Protein AF-A0A1Q7SZK2-F1 (afdb_monomer_lite)

Sequence (314 aa):
MTRAADFRIYWGAAGKIDSVLDVTHGVAVPFDTRIGASWGILNQSSFAATTQATTVDKKNSLLTWTDYFCVAPMPAYTTRCGGAAQTPAVLQNTAVMSPIAIRDSASNEFAAGSAGPPPVPDDSGVTQSTYTATGNGFILYLAGHEFLIQGAAVPASGTVWSARYYAGTITGSAAAANFAFTSETRPPAVPGLRVRVNYTGSTFNPATTTAADMARIHTVPDPYYVSNALETNANNKVLNFVNLPAQAIVRIYSVSGVLVNVLTHNDATGGGLLTWNLRNRNNQFVASGVYFYHVEAPDGKTKIGRFTVVNFAP

Foldseek 3Di:
DFAQFKKKWAAAAQQFTPFMARPRVRDTADDFQADASHKFKDALVQCVQWQLVQAQLSCSQEAEPLLNCLGPPNLCPDSSGNHPVTPGGTGHRGWDFGFYFHDDPQDPQDDPPPPDDRDPDDPVPRRSPVGDGPATFIWIDHRNDIDTDHDDGRDHHRDMDIGHDFAFDWDDDPVVVDTDTDGDDDDDNDPPDDDDDDDDDDDDDLQDDDPVLLVPWDKPPFADDQDDPPDPDSQQAKMKTFSDFQWKKKWKAAPVRHTFDIDTHHHPVGDTIDIDRCHGPVRDHDDWAKMKMWMAGNVGDIDIDIGTYDDDDD

Secondary structure (DSSP, 8-state):
------EEEEE-GGGBEEEEEETTTTEEPPB-SSSSSSEEEE-GGGGTTS-GGGSSS--TTSB-SGGGGGBTTGGGT-STTSGGGSPPB--BSB---EEE-S--TT--TT-TT-SSSPPSS--S---GGG----EEEEEEEETTEEEEEE-SSPPPTT-EEEE----EEEE--TTTT--EEEE-PPPP--TT-------------TT---HHHHHT-EEESSSEES--TT-SSTT---EEEES--SEEEEEEEETT--EEEEEEEE-TT---EEEE-SB-TTSPBPPSEEEEEEEE-TTS-EEEEEEEEEPPP-

Radius of gyration: 30.82 Å; chains: 1; bounding box: 71×44×84 Å

pLDDT: mean 81.24, std 17.21, range [27.34, 98.06]

Structure (mmCIF, N/CA/C/O backbone):
data_AF-A0A1Q7SZK2-F1
#
_entry.id   AF-A0A1Q7SZK2-F1
#
loop_
_atom_site.group_PDB
_atom_site.id
_atom_site.type_symbol
_atom_site.label_atom_id
_atom_site.label_alt_id
_atom_site.label_comp_id
_atom_site.label_asym_id
_atom_site.label_entity_id
_atom_site.label_seq_id
_atom_site.pdbx_PDB_ins_code
_atom_site.Cartn_x
_atom_site.Cartn_y
_atom_site.Cartn_z
_atom_site.occupancy
_atom_site.B_iso_or_equiv
_atom_site.auth_seq_id
_atom_site.auth_comp_id
_atom_site.auth_asym_id
_atom_site.auth_atom_id
_atom_site.pdbx_PDB_model_num
ATOM 1 N N . MET A 1 1 ? 3.113 -8.819 -2.711 1.00 55.69 1 MET A N 1
ATOM 2 C CA . MET A 1 1 ? 3.564 -10.212 -2.933 1.00 55.69 1 MET A CA 1
ATOM 3 C C . MET A 1 1 ? 4.607 -10.168 -4.024 1.00 55.69 1 MET A C 1
ATOM 5 O O . MET A 1 1 ? 4.344 -9.537 -5.040 1.00 55.69 1 MET A O 1
ATOM 9 N N . THR A 1 2 ? 5.769 -10.769 -3.804 1.00 66.69 2 THR A N 1
ATOM 10 C CA . THR A 1 2 ? 6.870 -10.760 -4.771 1.00 66.69 2 THR A CA 1
ATOM 11 C C . THR A 1 2 ? 7.021 -12.139 -5.393 1.00 66.69 2 THR A C 1
ATOM 13 O O . THR A 1 2 ? 6.781 -13.160 -4.739 1.00 66.69 2 THR A O 1
ATOM 16 N N . ARG A 1 3 ? 7.374 -12.192 -6.680 1.00 69.75 3 ARG A N 1
ATOM 17 C CA . ARG A 1 3 ? 7.689 -13.463 -7.329 1.00 69.75 3 ARG A CA 1
ATOM 18 C C . ARG A 1 3 ? 9.085 -13.885 -6.905 1.00 69.75 3 ARG A C 1
ATOM 20 O O . ARG A 1 3 ? 10.052 -13.137 -7.031 1.00 69.75 3 ARG A O 1
ATOM 27 N N . ALA A 1 4 ? 9.179 -15.119 -6.438 1.00 74.06 4 ALA A N 1
ATOM 28 C CA . ALA A 1 4 ? 10.444 -15.737 -6.117 1.00 74.06 4 ALA A CA 1
ATOM 29 C C . ALA A 1 4 ? 10.979 -16.437 -7.384 1.00 74.06 4 ALA A C 1
ATOM 31 O O . ALA A 1 4 ? 10.711 -17.618 -7.622 1.00 74.06 4 ALA A O 1
ATOM 32 N N . ALA A 1 5 ? 11.746 -15.714 -8.202 1.00 81.44 5 ALA A N 1
ATOM 33 C CA . ALA A 1 5 ? 12.420 -16.226 -9.399 1.00 81.44 5 ALA A CA 1
ATOM 34 C C . ALA A 1 5 ? 13.684 -15.416 -9.710 1.00 81.44 5 ALA A C 1
ATOM 36 O O . ALA A 1 5 ? 13.830 -14.315 -9.197 1.00 81.44 5 ALA A O 1
ATOM 37 N N . ASP A 1 6 ? 14.563 -15.959 -10.542 1.00 89.81 6 ASP A N 1
ATOM 38 C CA . ASP A 1 6 ? 15.682 -15.242 -11.150 1.00 89.81 6 ASP A CA 1
ATOM 39 C C . ASP A 1 6 ? 15.253 -14.728 -12.525 1.00 89.81 6 ASP A C 1
ATOM 41 O O . ASP A 1 6 ? 14.479 -15.383 -13.232 1.00 89.81 6 ASP A O 1
ATOM 45 N N . PHE A 1 7 ? 15.778 -13.575 -12.935 1.00 93.62 7 PHE A N 1
ATOM 46 C CA . PHE A 1 7 ? 15.366 -12.917 -14.169 1.00 93.62 7 PHE A CA 1
ATOM 47 C C . PHE A 1 7 ? 16.551 -12.461 -15.011 1.00 93.62 7 PHE A C 1
ATOM 49 O O . PHE A 1 7 ? 17.602 -12.076 -14.495 1.00 93.62 7 PHE A O 1
ATOM 56 N N . ARG A 1 8 ? 16.345 -12.447 -16.328 1.00 96.88 8 ARG A N 1
ATOM 57 C CA . ARG A 1 8 ? 17.201 -11.749 -17.290 1.00 96.88 8 ARG A CA 1
ATOM 58 C C . ARG A 1 8 ? 16.421 -10.635 -17.965 1.00 96.88 8 ARG A C 1
ATOM 60 O O . ARG A 1 8 ? 15.307 -10.867 -18.426 1.00 96.88 8 ARG A O 1
ATOM 67 N N . ILE A 1 9 ? 17.024 -9.456 -18.039 1.00 97.69 9 ILE A N 1
ATOM 68 C CA . ILE A 1 9 ? 16.477 -8.271 -18.705 1.00 97.69 9 ILE A CA 1
ATOM 69 C C . ILE A 1 9 ? 17.362 -7.987 -19.913 1.00 97.69 9 ILE A C 1
ATOM 71 O O . ILE A 1 9 ? 18.562 -7.759 -19.753 1.00 97.69 9 ILE A O 1
ATOM 75 N N . TYR A 1 10 ? 16.772 -8.011 -21.103 1.00 97.75 10 TYR A N 1
ATOM 76 C CA . TYR A 1 10 ? 17.457 -7.744 -22.363 1.00 97.75 10 TYR A CA 1
ATOM 77 C C . TYR A 1 10 ? 17.156 -6.313 -22.800 1.00 97.75 10 TYR A C 1
ATOM 79 O O . TYR A 1 10 ? 15.999 -5.959 -23.045 1.00 97.75 10 TYR A O 1
ATOM 87 N N . TRP A 1 11 ? 18.198 -5.492 -22.870 1.00 98.06 11 TRP A N 1
ATOM 88 C CA . TRP A 1 11 ? 18.098 -4.078 -23.205 1.00 98.06 11 TRP A CA 1
ATOM 89 C C . TRP A 1 11 ? 18.280 -3.853 -24.703 1.00 98.06 11 TRP A C 1
ATOM 91 O O . TRP A 1 11 ? 19.244 -4.328 -25.306 1.00 98.06 11 TRP A O 1
ATOM 101 N N . GLY A 1 12 ? 17.355 -3.096 -25.277 1.00 96.56 12 GLY A N 1
ATOM 102 C CA . GLY A 1 12 ? 17.388 -2.608 -26.646 1.00 96.56 12 GLY A CA 1
ATOM 103 C C . GLY A 1 12 ? 17.958 -1.194 -26.743 1.00 96.56 12 GLY A C 1
ATOM 104 O O . GLY A 1 12 ? 18.598 -0.669 -25.828 1.00 96.56 12 GLY A O 1
ATOM 105 N N . ALA A 1 13 ? 17.726 -0.554 -27.886 1.00 95.75 13 ALA A N 1
ATOM 106 C CA . ALA A 1 13 ? 18.207 0.799 -28.140 1.00 95.75 13 ALA A CA 1
ATOM 107 C C . ALA A 1 13 ? 17.514 1.846 -27.248 1.00 95.75 13 ALA A C 1
ATOM 109 O O . ALA A 1 13 ? 16.341 1.712 -26.901 1.00 95.75 13 ALA A O 1
ATOM 110 N N . ALA A 1 14 ? 18.246 2.915 -26.917 1.00 93.94 14 ALA A N 1
ATOM 111 C CA . ALA A 1 14 ? 17.738 4.093 -26.205 1.00 93.94 14 ALA A CA 1
ATOM 112 C C . ALA A 1 14 ? 16.988 3.782 -24.890 1.00 93.94 14 ALA A C 1
ATOM 114 O O . ALA A 1 14 ? 16.001 4.435 -24.563 1.00 93.94 14 ALA A O 1
ATOM 115 N N . GLY A 1 15 ? 17.446 2.777 -24.135 1.00 93.75 15 GLY A N 1
ATOM 116 C CA . GLY A 1 15 ? 16.860 2.417 -22.840 1.00 93.75 15 GLY A CA 1
ATOM 117 C C . GLY A 1 15 ? 15.571 1.598 -22.925 1.00 93.75 15 GLY A C 1
ATOM 118 O O . GLY A 1 15 ? 14.973 1.307 -21.890 1.00 93.75 15 GLY A O 1
ATOM 119 N N . LYS A 1 16 ? 15.130 1.196 -24.123 1.00 97.31 16 LYS A N 1
ATOM 120 C CA . LYS A 1 16 ? 14.020 0.252 -24.276 1.00 97.31 16 LYS A CA 1
ATOM 121 C C . LYS A 1 16 ? 14.405 -1.102 -23.678 1.00 97.31 16 LYS A C 1
ATOM 123 O O . LYS A 1 16 ? 15.513 -1.582 -23.898 1.00 97.31 16 LYS A O 1
ATOM 128 N N . ILE A 1 17 ? 13.487 -1.746 -22.967 1.00 97.69 17 ILE A N 1
ATOM 129 C CA . ILE A 1 17 ? 13.624 -3.159 -22.599 1.00 97.69 17 ILE A CA 1
ATOM 130 C C . ILE A 1 17 ? 12.922 -3.990 -23.674 1.00 97.69 17 ILE A C 1
ATOM 132 O O . ILE A 1 17 ? 11.719 -3.845 -23.892 1.00 97.69 17 ILE A O 1
ATOM 136 N N . ASP A 1 18 ? 13.672 -4.853 -24.357 1.00 97.19 18 ASP A N 1
ATOM 137 C CA . ASP A 1 18 ? 13.130 -5.696 -25.426 1.00 97.19 18 ASP A CA 1
ATOM 138 C C . ASP A 1 18 ? 12.394 -6.912 -24.863 1.00 97.19 18 ASP A C 1
ATOM 140 O O . ASP A 1 18 ? 11.339 -7.294 -25.371 1.00 97.19 18 ASP A O 1
ATOM 144 N N . SER A 1 19 ? 12.929 -7.526 -23.804 1.00 96.75 19 SER A N 1
ATOM 145 C CA . SER A 1 19 ? 12.256 -8.628 -23.113 1.00 96.75 19 SER A CA 1
ATOM 146 C C . SER A 1 19 ? 12.779 -8.848 -21.696 1.00 96.75 19 SER A C 1
ATOM 148 O O . SER A 1 19 ? 13.922 -8.523 -21.365 1.00 96.75 19 SER A O 1
ATOM 150 N N . VAL A 1 20 ? 11.930 -9.458 -20.869 1.00 97.06 20 VAL A N 1
ATOM 151 C CA . VAL A 1 20 ? 12.281 -9.951 -19.538 1.00 97.06 20 VAL A CA 1
ATOM 152 C C . VAL A 1 20 ? 11.914 -11.425 -19.461 1.00 97.06 20 VAL A C 1
ATOM 154 O O . VAL A 1 20 ? 10.789 -11.813 -19.777 1.00 97.06 20 VAL A O 1
ATOM 157 N N . LEU A 1 21 ? 12.863 -12.251 -19.036 1.00 95.31 21 LEU A N 1
ATOM 158 C CA . LEU A 1 21 ? 12.701 -13.695 -18.917 1.00 95.31 21 LEU A CA 1
ATOM 159 C C . LEU A 1 21 ? 12.854 -14.106 -17.456 1.00 95.31 21 LEU A C 1
ATOM 161 O O . LEU A 1 21 ? 13.891 -13.833 -16.858 1.00 95.31 21 LEU A O 1
ATOM 165 N N . ASP A 1 22 ? 11.860 -14.800 -16.905 1.00 91.44 22 ASP A N 1
ATOM 166 C CA . ASP A 1 22 ? 12.035 -15.595 -15.691 1.00 91.44 22 ASP A CA 1
ATOM 167 C C . ASP A 1 22 ? 12.839 -16.841 -16.071 1.00 91.44 22 ASP A C 1
ATOM 169 O O . ASP A 1 22 ? 12.339 -17.735 -16.760 1.00 91.44 22 ASP A O 1
ATOM 173 N N . VAL A 1 23 ? 14.097 -16.891 -15.638 1.00 91.31 23 VAL A N 1
ATOM 174 C CA . VAL A 1 23 ? 15.001 -18.006 -15.945 1.00 91.31 23 VAL A CA 1
ATOM 175 C C . VAL A 1 23 ? 14.814 -19.194 -15.008 1.00 91.31 23 VAL A C 1
ATOM 177 O O . VAL A 1 23 ? 15.245 -20.291 -15.345 1.00 91.31 23 VAL A O 1
ATOM 180 N N . THR A 1 24 ? 14.159 -19.012 -13.859 1.00 85.38 24 THR A N 1
ATOM 181 C CA . THR A 1 24 ? 13.810 -20.120 -12.960 1.00 85.38 24 THR A CA 1
ATOM 182 C C . THR A 1 24 ? 12.752 -21.023 -13.587 1.00 85.38 24 THR A C 1
ATOM 184 O O . THR A 1 24 ? 12.830 -22.239 -13.454 1.00 85.38 24 THR A O 1
ATOM 187 N N . HIS A 1 25 ? 11.781 -20.439 -14.289 1.00 83.00 25 HIS A N 1
ATOM 188 C CA . HIS A 1 25 ? 10.654 -21.164 -14.882 1.00 83.00 25 HIS A CA 1
ATOM 189 C C . HIS A 1 25 ? 10.691 -21.204 -16.415 1.00 83.00 25 HIS A C 1
ATOM 191 O O . HIS A 1 25 ? 9.848 -21.859 -17.019 1.00 83.00 25 HIS A O 1
ATOM 197 N N . GLY A 1 26 ? 11.631 -20.498 -17.050 1.00 88.69 26 GLY A N 1
ATOM 198 C CA . GLY A 1 26 ? 11.775 -20.460 -18.506 1.00 88.69 26 GLY A CA 1
ATOM 199 C C . GLY A 1 26 ? 10.627 -19.744 -19.222 1.00 88.69 26 GLY A C 1
ATOM 200 O O . GLY A 1 26 ? 10.293 -20.105 -20.346 1.00 88.69 26 GLY A O 1
ATOM 201 N N . VAL A 1 27 ? 10.001 -18.750 -18.583 1.00 90.06 27 VAL A N 1
ATOM 202 C CA . VAL A 1 27 ? 8.828 -18.044 -19.132 1.00 90.06 27 VAL A CA 1
ATOM 203 C C . VAL A 1 27 ? 9.080 -16.549 -19.269 1.00 90.06 27 VAL A C 1
ATOM 205 O O . VAL A 1 27 ? 9.711 -15.930 -18.412 1.00 90.06 27 VAL A O 1
ATOM 208 N N . ALA A 1 28 ? 8.558 -15.950 -20.339 1.00 93.06 28 ALA A N 1
ATOM 209 C CA . ALA A 1 28 ? 8.593 -14.504 -20.507 1.00 93.06 28 ALA A CA 1
ATOM 210 C C . ALA A 1 28 ? 7.739 -13.826 -19.425 1.00 93.06 28 ALA A C 1
ATOM 212 O O . ALA A 1 28 ? 6.638 -14.282 -19.103 1.00 93.06 28 ALA A O 1
ATOM 213 N N . VAL A 1 29 ? 8.243 -12.729 -18.867 1.00 93.31 29 VAL A N 1
ATOM 214 C CA . VAL A 1 29 ? 7.470 -11.863 -17.976 1.00 93.31 29 VAL A CA 1
ATOM 215 C C . VAL A 1 29 ? 6.806 -10.793 -18.844 1.00 93.31 29 VAL A C 1
ATOM 217 O O . VAL A 1 29 ? 7.511 -10.092 -19.576 1.00 93.31 29 VAL A O 1
ATOM 220 N N . PRO A 1 30 ? 5.472 -10.657 -18.808 1.00 94.81 30 PRO A N 1
ATOM 221 C CA . PRO A 1 30 ? 4.790 -9.666 -19.623 1.00 94.81 30 PRO A CA 1
ATOM 222 C C . PRO A 1 30 ? 5.070 -8.250 -19.110 1.00 94.81 30 PRO A C 1
ATOM 224 O O . PRO A 1 30 ? 5.156 -8.012 -17.904 1.00 94.81 30 PRO A O 1
ATOM 227 N N . PHE A 1 31 ? 5.175 -7.308 -20.042 1.00 96.56 31 PHE A N 1
ATOM 228 C CA . PHE A 1 31 ? 5.058 -5.889 -19.725 1.00 96.56 31 PHE A CA 1
ATOM 229 C C . PHE A 1 31 ? 3.594 -5.568 -19.407 1.00 96.56 31 PHE A C 1
ATOM 231 O O . PHE A 1 31 ? 2.697 -6.025 -20.116 1.00 96.56 31 PHE A O 1
ATOM 238 N N . ASP A 1 32 ? 3.355 -4.764 -18.376 1.00 95.62 32 ASP A N 1
ATOM 239 C CA . ASP A 1 32 ? 2.051 -4.162 -18.089 1.00 95.62 32 ASP A CA 1
ATOM 240 C C . ASP A 1 32 ? 2.302 -2.732 -17.595 1.00 95.62 32 ASP A C 1
ATOM 242 O O . ASP A 1 32 ? 3.307 -2.460 -16.939 1.00 95.62 32 ASP A O 1
ATOM 246 N N . THR A 1 33 ? 1.394 -1.810 -17.907 1.00 95.75 33 THR A N 1
ATOM 247 C CA . THR A 1 33 ? 1.463 -0.428 -17.410 1.00 95.75 33 THR A CA 1
ATOM 248 C C . THR A 1 33 ? 1.125 -0.332 -15.919 1.00 95.75 33 THR A C 1
ATOM 250 O O . THR A 1 33 ? 1.315 0.717 -15.305 1.00 95.75 33 THR A O 1
ATOM 253 N N . ARG A 1 34 ? 0.630 -1.423 -15.328 1.00 93.38 34 ARG A N 1
ATOM 254 C CA . ARG A 1 34 ? 0.283 -1.582 -13.915 1.00 93.38 34 ARG A CA 1
ATOM 255 C C . ARG A 1 34 ? 1.249 -2.540 -13.227 1.00 93.38 34 ARG A C 1
ATOM 257 O O . ARG A 1 34 ? 1.822 -3.437 -13.852 1.00 93.38 34 ARG A O 1
ATOM 264 N N . ILE A 1 35 ? 1.383 -2.394 -11.912 1.00 89.25 35 ILE A N 1
ATOM 265 C CA . ILE A 1 35 ? 2.152 -3.344 -11.105 1.00 89.25 35 ILE A CA 1
ATOM 266 C C . ILE A 1 35 ? 1.374 -4.660 -10.937 1.00 89.25 35 ILE A C 1
ATOM 268 O O . ILE A 1 35 ? 0.140 -4.690 -10.911 1.00 89.25 35 ILE A O 1
ATOM 272 N N . GLY A 1 36 ? 2.094 -5.770 -10.805 1.00 87.06 36 GLY A N 1
ATOM 273 C CA . GLY A 1 36 ? 1.531 -7.112 -10.729 1.00 87.06 36 GLY A CA 1
ATOM 274 C C . GLY A 1 36 ? 2.573 -8.183 -11.049 1.00 87.06 36 GLY A C 1
ATOM 275 O O . GLY A 1 36 ? 3.758 -8.037 -10.767 1.00 87.06 36 GLY A O 1
ATOM 276 N N . ALA A 1 37 ? 2.150 -9.277 -11.681 1.00 86.94 37 ALA A N 1
ATOM 277 C CA . ALA A 1 37 ? 3.073 -10.283 -12.217 1.00 86.94 37 ALA A CA 1
ATOM 278 C C . ALA A 1 37 ? 3.708 -9.816 -13.547 1.00 86.94 37 ALA A C 1
ATOM 280 O O . ALA A 1 37 ? 3.696 -10.544 -14.539 1.00 86.94 37 ALA A O 1
ATOM 281 N N . SER A 1 38 ? 4.213 -8.583 -13.561 1.00 92.75 38 SER A N 1
ATOM 282 C CA . SER A 1 38 ? 4.694 -7.843 -14.727 1.00 92.75 38 SER A CA 1
ATOM 283 C C . SER A 1 38 ? 6.055 -7.200 -14.448 1.00 92.75 38 SER A C 1
ATOM 285 O O . SER A 1 38 ? 6.632 -7.355 -13.369 1.00 92.75 38 SER A O 1
ATOM 287 N N . TRP A 1 39 ? 6.576 -6.476 -15.429 1.00 95.62 39 TRP A N 1
ATOM 288 C CA . TRP A 1 39 ? 7.702 -5.563 -15.265 1.00 95.62 39 TRP A CA 1
ATOM 289 C C . TRP A 1 39 ? 7.372 -4.205 -15.883 1.00 95.62 39 TRP A C 1
ATOM 291 O O . TRP A 1 39 ? 6.471 -4.101 -16.718 1.00 95.62 39 TRP A O 1
ATOM 301 N N . GLY A 1 40 ? 8.128 -3.178 -15.502 1.00 97.19 40 GLY A N 1
ATOM 302 C CA . GLY A 1 40 ? 8.045 -1.856 -16.109 1.00 97.19 40 GLY A CA 1
ATOM 303 C C . GLY A 1 40 ? 8.982 -0.842 -15.458 1.00 97.19 40 GLY A C 1
ATOM 304 O O . GLY A 1 40 ? 9.657 -1.141 -14.476 1.00 97.19 40 GLY A O 1
ATOM 305 N N . ILE A 1 41 ? 9.039 0.357 -16.026 1.00 97.62 41 ILE A N 1
ATOM 306 C CA . ILE A 1 41 ? 9.903 1.453 -15.589 1.00 97.62 41 ILE A CA 1
ATOM 307 C C . ILE A 1 41 ? 9.053 2.649 -15.174 1.00 97.62 41 ILE A C 1
ATOM 309 O O . ILE A 1 41 ? 8.146 3.030 -15.910 1.00 97.62 41 ILE A O 1
ATOM 313 N N . LEU A 1 42 ? 9.387 3.287 -14.054 1.00 96.56 42 LEU A N 1
ATOM 314 C CA . LEU A 1 42 ? 8.978 4.666 -13.809 1.00 96.56 42 LEU A CA 1
ATOM 315 C C . LEU A 1 42 ? 10.076 5.627 -14.244 1.00 96.56 42 LEU A C 1
ATOM 317 O O . LEU A 1 42 ? 11.251 5.494 -13.894 1.00 96.56 42 LEU A O 1
ATOM 321 N N . ASN A 1 43 ? 9.637 6.608 -15.011 1.00 95.38 43 ASN A N 1
ATOM 322 C CA . ASN A 1 43 ? 10.373 7.767 -15.483 1.00 95.38 43 ASN A CA 1
ATOM 323 C C . ASN A 1 43 ? 9.432 8.990 -15.410 1.00 95.38 43 ASN A C 1
ATOM 325 O O . ASN A 1 43 ? 8.249 8.838 -15.098 1.00 95.38 43 ASN A O 1
ATOM 329 N N . GLN A 1 44 ? 9.901 10.195 -15.735 1.00 90.31 44 GLN A N 1
ATOM 330 C CA . GLN A 1 44 ? 9.043 11.393 -15.679 1.00 90.31 44 GLN A CA 1
ATOM 331 C C . GLN A 1 44 ? 7.742 11.280 -16.496 1.00 90.31 44 GLN A C 1
ATOM 333 O O . GLN A 1 44 ? 6.701 11.772 -16.062 1.00 90.31 44 GLN A O 1
ATOM 338 N N . SER A 1 45 ? 7.749 10.601 -17.651 1.00 94.06 45 SER A N 1
ATOM 339 C CA . SER A 1 45 ? 6.535 10.467 -18.472 1.00 94.06 45 SER A CA 1
ATOM 340 C C . SER A 1 45 ? 5.473 9.573 -17.829 1.00 94.06 45 SER A C 1
ATOM 342 O O . SER A 1 45 ? 4.309 9.626 -18.219 1.00 94.06 45 SER A O 1
ATOM 344 N N . SER A 1 46 ? 5.848 8.784 -16.820 1.00 96.00 46 SER A N 1
ATOM 345 C CA . SER A 1 46 ? 4.929 7.915 -16.076 1.00 96.00 46 SER A CA 1
ATOM 346 C C . SER A 1 46 ? 3.878 8.702 -15.294 1.00 96.00 46 SER A C 1
ATOM 348 O O . SER A 1 46 ? 2.792 8.183 -15.044 1.00 96.00 46 SER A O 1
ATOM 350 N N . PHE A 1 47 ? 4.182 9.958 -14.953 1.00 93.81 47 PHE A N 1
ATOM 351 C CA . PHE A 1 47 ? 3.350 10.836 -14.128 1.00 93.81 47 PHE A CA 1
ATOM 352 C C . PHE A 1 47 ? 2.599 11.899 -14.937 1.00 93.81 47 PHE A C 1
ATOM 354 O O . PHE A 1 47 ? 1.997 12.799 -14.357 1.00 93.81 47 PHE A O 1
ATOM 361 N N . ALA A 1 48 ? 2.601 11.806 -16.272 1.00 92.00 48 ALA A N 1
ATOM 362 C CA . ALA A 1 48 ? 2.027 12.830 -17.149 1.00 92.00 48 ALA A CA 1
ATOM 363 C C . ALA A 1 48 ? 0.525 13.089 -16.912 1.00 92.00 48 ALA A C 1
ATOM 365 O O . ALA A 1 48 ? 0.064 14.213 -17.087 1.00 92.00 48 ALA A O 1
ATOM 366 N N . ALA A 1 49 ? -0.231 12.061 -16.511 1.00 90.25 49 ALA A N 1
ATOM 367 C CA . ALA A 1 49 ? -1.658 12.164 -16.189 1.00 90.25 49 ALA A CA 1
ATOM 368 C C . ALA A 1 49 ? -1.940 12.212 -14.675 1.00 90.25 49 ALA A C 1
ATOM 370 O O . ALA A 1 49 ? -3.092 12.350 -14.264 1.00 90.25 49 ALA A O 1
ATOM 371 N N . THR A 1 50 ? -0.900 12.078 -13.852 1.00 90.06 50 THR A N 1
ATOM 372 C CA . THR A 1 50 ? -0.991 12.043 -12.393 1.00 90.06 50 THR A CA 1
ATOM 373 C C . THR A 1 50 ? -1.092 13.472 -11.869 1.00 90.06 50 THR A C 1
ATOM 375 O O . THR A 1 50 ? -0.293 14.333 -12.235 1.00 90.06 50 THR A O 1
ATOM 378 N N . THR A 1 51 ? -2.048 13.763 -10.990 1.00 90.06 51 THR A N 1
ATOM 379 C CA . THR A 1 51 ? -2.188 15.114 -10.429 1.00 90.06 51 THR A CA 1
ATOM 380 C C . THR A 1 51 ? -1.120 15.338 -9.358 1.00 90.06 51 THR A C 1
ATOM 382 O O . THR A 1 51 ? -1.092 14.646 -8.350 1.00 90.06 51 THR A O 1
ATOM 385 N N . GLN A 1 52 ? -0.220 16.304 -9.548 1.00 88.50 52 GLN A N 1
ATOM 386 C CA . GLN A 1 52 ? 0.885 16.537 -8.604 1.00 88.50 52 GLN A CA 1
ATOM 387 C C . GLN A 1 52 ? 0.409 16.998 -7.220 1.00 88.50 52 GLN A C 1
ATOM 389 O O . GLN A 1 52 ? 0.973 16.615 -6.205 1.00 88.50 52 GLN A O 1
ATOM 394 N N . ALA A 1 53 ? -0.645 17.816 -7.151 1.00 83.88 53 ALA A N 1
ATOM 395 C CA . ALA A 1 53 ? -1.132 18.367 -5.882 1.00 83.88 53 ALA A CA 1
ATOM 396 C C . ALA A 1 53 ? -1.649 17.302 -4.896 1.00 83.88 53 ALA A C 1
ATOM 398 O O . ALA A 1 53 ? -1.778 17.579 -3.704 1.00 83.88 53 ALA A O 1
ATOM 399 N N . THR A 1 54 ? -1.964 16.113 -5.402 1.00 79.69 54 THR A N 1
ATOM 400 C CA . THR A 1 54 ? -2.519 14.984 -4.654 1.00 79.69 54 THR A CA 1
ATOM 401 C C . THR A 1 54 ? -1.477 13.905 -4.358 1.00 79.69 54 THR A C 1
ATOM 403 O O . THR A 1 54 ? -1.772 13.017 -3.559 1.00 79.69 54 THR A O 1
ATOM 406 N N . THR A 1 55 ? -0.269 13.956 -4.938 1.00 78.19 55 THR A N 1
ATOM 407 C CA . THR A 1 55 ? 0.826 13.079 -4.492 1.00 78.19 55 THR A CA 1
ATOM 408 C C . THR A 1 55 ? 1.344 13.539 -3.131 1.00 78.19 55 THR A C 1
ATOM 410 O O . THR A 1 55 ? 1.213 14.707 -2.754 1.00 78.19 55 THR A O 1
ATOM 413 N N . VAL A 1 56 ? 1.918 12.611 -2.365 1.00 75.50 56 VAL A N 1
ATOM 414 C CA . VAL A 1 56 ? 2.410 12.894 -1.007 1.00 75.50 56 VAL A CA 1
ATOM 415 C C . VAL A 1 56 ? 3.612 13.842 -1.039 1.00 75.50 56 VAL A C 1
ATOM 417 O O . VAL A 1 56 ? 3.674 14.800 -0.269 1.00 75.50 56 VAL A O 1
ATOM 420 N N . ASP A 1 57 ? 4.531 13.632 -1.977 1.00 76.19 57 ASP A N 1
ATOM 421 C CA . ASP A 1 57 ? 5.725 14.463 -2.146 1.00 76.19 57 ASP A CA 1
ATOM 422 C C . ASP A 1 57 ? 5.476 15.762 -2.929 1.00 76.19 57 ASP A C 1
ATOM 424 O O . ASP A 1 57 ? 6.291 16.686 -2.877 1.00 76.19 57 ASP A O 1
ATOM 428 N N . LYS A 1 58 ? 4.336 15.857 -3.625 1.00 83.69 58 LYS A N 1
ATOM 429 C CA . LYS A 1 58 ? 3.969 16.937 -4.548 1.00 83.69 58 LYS A CA 1
ATOM 430 C C . LYS A 1 58 ? 5.017 17.171 -5.641 1.00 83.69 58 LYS A C 1
ATOM 432 O O . LYS A 1 58 ? 5.212 18.323 -6.045 1.00 83.69 58 LYS A O 1
ATOM 437 N N . LYS A 1 59 ? 5.703 16.122 -6.120 1.00 85.50 59 LYS A N 1
ATOM 438 C CA . LYS A 1 59 ? 6.860 16.234 -7.029 1.00 85.50 59 LYS A CA 1
ATOM 439 C C . LYS A 1 59 ? 6.895 15.211 -8.171 1.00 85.50 59 LYS A C 1
ATOM 441 O O . LYS A 1 59 ? 7.898 14.556 -8.391 1.00 85.50 59 LYS A O 1
ATOM 446 N N . ASN A 1 60 ? 5.896 15.224 -9.049 1.00 89.62 60 ASN A N 1
ATOM 447 C CA . ASN A 1 60 ? 5.856 14.360 -10.245 1.00 89.62 60 ASN A CA 1
ATOM 448 C C . ASN A 1 60 ? 7.069 14.464 -11.198 1.00 89.62 60 ASN A C 1
ATOM 450 O O . ASN A 1 60 ? 7.264 13.601 -12.053 1.00 89.62 60 ASN A O 1
ATOM 454 N N . SER A 1 61 ? 7.856 15.541 -11.119 1.00 90.56 61 SER A N 1
ATOM 455 C CA . SER A 1 61 ? 9.073 15.725 -11.918 1.00 90.56 61 SER A CA 1
ATOM 456 C C . SER A 1 61 ? 10.338 15.133 -11.279 1.00 90.56 61 SER A C 1
ATOM 458 O O . SER A 1 61 ? 11.399 15.178 -11.909 1.00 90.56 61 SER A O 1
ATOM 460 N N . LEU A 1 62 ? 10.240 14.580 -10.068 1.00 90.38 62 LEU A N 1
ATOM 461 C CA . LEU A 1 62 ? 11.327 13.989 -9.295 1.00 90.38 62 LEU A CA 1
ATOM 462 C C . LEU A 1 62 ? 10.907 12.595 -8.836 1.00 90.38 62 LEU A C 1
ATOM 464 O O . LEU A 1 62 ? 9.986 12.476 -8.049 1.00 90.38 62 LEU A O 1
ATOM 468 N N . LEU A 1 63 ? 11.624 11.564 -9.273 1.00 90.62 63 LEU A N 1
ATOM 469 C CA . LEU A 1 63 ? 11.313 10.197 -8.877 1.00 90.62 63 LEU A CA 1
ATOM 470 C C . LEU A 1 63 ? 11.779 9.903 -7.448 1.00 90.62 63 LEU A C 1
ATOM 472 O O . LEU A 1 63 ? 12.972 10.007 -7.136 1.00 90.62 63 LEU A O 1
ATOM 476 N N . THR A 1 64 ? 10.855 9.462 -6.607 1.00 85.50 64 THR A N 1
ATOM 477 C CA . THR A 1 64 ? 11.086 9.114 -5.202 1.00 85.50 64 THR A CA 1
ATOM 478 C C . THR A 1 64 ? 10.630 7.682 -4.906 1.00 85.50 64 THR A C 1
ATOM 480 O O . THR A 1 64 ? 10.061 6.992 -5.749 1.00 85.50 64 THR A O 1
ATOM 483 N N . TRP A 1 65 ? 10.883 7.179 -3.696 1.00 80.06 65 TRP A N 1
ATOM 484 C CA . TRP A 1 65 ? 10.362 5.865 -3.300 1.00 80.06 65 TRP A CA 1
ATOM 485 C C . TRP A 1 65 ? 8.835 5.846 -3.154 1.00 80.06 65 TRP A C 1
ATOM 487 O O . TRP A 1 65 ? 8.226 4.780 -3.278 1.00 80.06 65 TRP A O 1
ATOM 497 N N . THR A 1 66 ? 8.199 6.997 -2.917 1.00 78.94 66 THR A N 1
ATOM 498 C CA . THR A 1 66 ? 6.747 7.065 -2.720 1.00 78.94 66 THR A CA 1
ATOM 499 C C . THR A 1 66 ? 5.967 7.031 -4.030 1.00 78.94 66 THR A C 1
ATOM 501 O O . THR A 1 66 ? 4.850 6.514 -4.065 1.00 78.94 66 THR A O 1
ATOM 504 N N . ASP A 1 67 ? 6.597 7.427 -5.132 1.00 84.88 67 ASP A N 1
ATOM 505 C CA . ASP A 1 67 ? 6.054 7.363 -6.491 1.00 84.88 67 ASP A CA 1
ATOM 506 C C . ASP A 1 67 ? 5.621 5.964 -6.936 1.00 84.88 67 ASP A C 1
ATOM 508 O O . ASP A 1 67 ? 4.688 5.807 -7.728 1.00 84.88 67 ASP A O 1
ATOM 512 N N . TYR A 1 68 ? 6.240 4.916 -6.393 1.00 84.81 68 TYR A N 1
ATOM 513 C CA . TYR A 1 68 ? 5.794 3.547 -6.638 1.00 84.81 68 TYR A CA 1
ATOM 514 C C . TYR A 1 68 ? 4.342 3.315 -6.175 1.00 84.81 68 TYR A C 1
ATOM 516 O O . TYR A 1 68 ? 3.581 2.605 -6.838 1.00 84.81 68 TYR A O 1
ATOM 524 N N . PHE A 1 69 ? 3.905 3.968 -5.091 1.00 85.25 69 PHE A N 1
ATOM 525 C CA . PHE A 1 69 ? 2.523 3.882 -4.603 1.00 85.25 69 PHE A CA 1
ATOM 526 C C . PHE A 1 69 ? 1.518 4.619 -5.496 1.00 85.25 69 PHE A C 1
ATOM 528 O O . PHE A 1 69 ? 0.311 4.445 -5.322 1.00 85.25 69 PHE A O 1
ATOM 535 N N . CYS A 1 70 ? 1.983 5.405 -6.468 1.00 88.12 70 CYS A N 1
ATOM 536 C CA . CYS A 1 70 ? 1.131 6.050 -7.461 1.00 88.12 70 CYS A CA 1
ATOM 537 C C . CYS A 1 70 ? 0.725 5.121 -8.605 1.00 88.12 70 CYS A C 1
ATOM 539 O O . CYS A 1 70 ? -0.176 5.463 -9.370 1.00 88.12 70 CYS A O 1
ATOM 541 N N . VAL A 1 71 ? 1.358 3.953 -8.743 1.00 92.19 71 VAL A N 1
ATOM 542 C CA . VAL A 1 71 ? 1.091 3.030 -9.851 1.00 92.19 71 VAL A CA 1
ATOM 543 C C . VAL A 1 71 ? -0.071 2.106 -9.520 1.00 92.19 71 VAL A C 1
ATOM 545 O O . VAL A 1 71 ? -0.132 1.497 -8.451 1.00 92.19 71 VAL A O 1
ATOM 548 N N . ALA A 1 72 ? -1.007 1.951 -10.455 1.00 91.44 72 ALA A N 1
ATOM 549 C CA . ALA A 1 72 ? -2.151 1.073 -10.247 1.00 91.44 72 ALA A CA 1
ATOM 550 C C . ALA A 1 72 ? -1.716 -0.387 -9.987 1.00 91.44 72 ALA A C 1
ATOM 552 O O . ALA A 1 72 ? -0.837 -0.890 -10.688 1.00 91.44 72 ALA A O 1
ATOM 553 N N . PRO A 1 73 ? -2.356 -1.088 -9.029 1.00 89.81 73 PRO A N 1
ATOM 554 C CA . PRO A 1 73 ? -3.568 -0.686 -8.319 1.00 89.81 73 PRO A CA 1
ATOM 555 C C . PRO A 1 73 ? -3.312 -0.056 -6.934 1.00 89.81 73 PRO A C 1
ATOM 557 O O . PRO A 1 73 ? -4.256 0.050 -6.157 1.00 89.81 73 PRO A O 1
ATOM 560 N N . MET A 1 74 ? -2.081 0.356 -6.600 1.00 85.12 74 MET A N 1
ATOM 561 C CA . MET A 1 74 ? -1.740 0.857 -5.256 1.00 85.12 74 MET A CA 1
ATOM 562 C C . MET A 1 74 ? -2.639 1.996 -4.758 1.00 85.12 74 MET A C 1
ATOM 564 O O . MET A 1 74 ? -3.107 1.881 -3.624 1.00 85.12 74 MET A O 1
ATOM 568 N N . PRO A 1 75 ? -2.987 3.024 -5.561 1.00 84.88 75 PRO A N 1
ATOM 569 C CA . PRO A 1 75 ? -3.842 4.114 -5.082 1.00 84.88 75 PRO A CA 1
ATOM 570 C C . PRO A 1 75 ? -5.214 3.658 -4.557 1.00 84.88 75 PRO A C 1
ATOM 572 O O . PRO A 1 75 ? -5.798 4.318 -3.706 1.00 84.88 75 PRO A O 1
ATOM 575 N N . ALA A 1 76 ? -5.727 2.503 -5.001 1.00 83.88 76 ALA A N 1
ATOM 576 C CA . ALA A 1 76 ? -6.985 1.950 -4.492 1.00 83.88 76 ALA A CA 1
ATOM 577 C C . ALA A 1 76 ? -6.869 1.363 -3.070 1.00 83.88 76 ALA A C 1
ATOM 579 O O . ALA A 1 76 ? -7.882 1.185 -2.399 1.00 83.88 76 ALA A O 1
ATOM 580 N N . TYR A 1 77 ? -5.653 1.052 -2.615 1.00 77.94 77 TYR A N 1
ATOM 581 C CA . TYR A 1 77 ? -5.388 0.363 -1.347 1.00 77.94 77 TYR A CA 1
ATOM 582 C C . TYR A 1 77 ? -4.583 1.200 -0.351 1.00 77.94 77 TYR A C 1
ATOM 584 O O . TYR A 1 77 ? -4.456 0.813 0.810 1.00 77.94 77 TYR A O 1
ATOM 592 N N . THR A 1 78 ? -4.013 2.327 -0.779 1.00 73.50 78 THR A N 1
ATOM 593 C CA . THR A 1 78 ? -3.221 3.196 0.088 1.00 73.50 78 THR A CA 1
ATOM 594 C C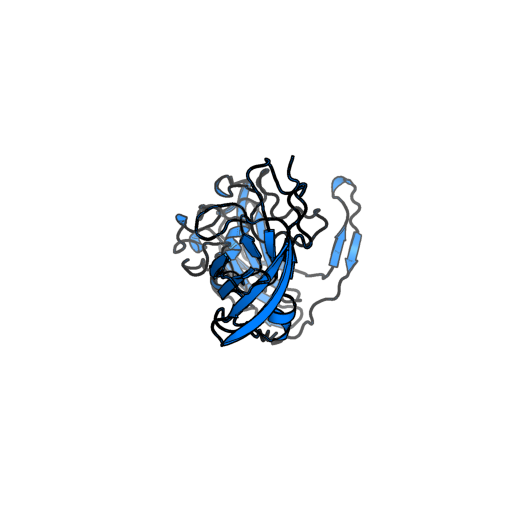 . THR A 1 78 ? -3.385 4.667 -0.267 1.00 73.50 78 THR A C 1
ATOM 596 O O . THR A 1 78 ? -3.515 5.040 -1.429 1.00 73.50 78 THR A O 1
ATOM 599 N N . THR A 1 79 ? -3.326 5.524 0.749 1.00 74.56 79 THR A N 1
ATOM 600 C CA . THR A 1 79 ? -3.312 6.984 0.608 1.00 74.56 79 THR A CA 1
ATOM 601 C C . THR A 1 79 ? -1.919 7.546 0.313 1.00 74.56 79 THR A C 1
ATOM 603 O O . THR A 1 79 ? -1.788 8.750 0.114 1.00 74.56 79 THR A O 1
ATOM 606 N N . ARG A 1 80 ? -0.888 6.692 0.201 1.00 72.75 80 ARG A N 1
ATOM 607 C CA . ARG A 1 80 ? 0.515 7.070 -0.074 1.00 72.75 80 ARG A CA 1
ATOM 608 C C . ARG A 1 80 ? 0.763 7.716 -1.445 1.00 72.75 80 ARG A C 1
ATOM 610 O O . ARG A 1 80 ? 1.885 8.095 -1.746 1.00 72.75 80 ARG A O 1
ATOM 617 N N . CYS A 1 81 ? -0.280 7.865 -2.258 1.00 72.25 81 CYS A N 1
ATOM 618 C CA . CYS A 1 81 ? -0.286 8.721 -3.439 1.00 72.25 81 CYS A CA 1
ATOM 619 C C . CYS A 1 81 ? -1.660 9.389 -3.650 1.00 72.25 81 CYS A C 1
ATOM 621 O O . CYS A 1 81 ? -2.258 9.307 -4.719 1.00 72.25 81 CYS A O 1
ATOM 623 N N . GLY A 1 82 ? -2.236 9.962 -2.591 1.00 68.94 82 GLY A N 1
ATOM 624 C CA . GLY A 1 82 ? -3.531 10.657 -2.667 1.00 68.94 82 GLY A CA 1
ATOM 625 C C . GLY A 1 82 ? -4.762 9.743 -2.688 1.00 68.94 82 GLY A C 1
ATOM 626 O O . GLY A 1 82 ? -5.890 10.233 -2.667 1.00 68.94 82 GLY A O 1
ATOM 627 N N . GLY A 1 83 ? -4.571 8.420 -2.673 1.00 71.94 83 GLY A N 1
ATOM 628 C CA . GLY A 1 83 ? -5.652 7.435 -2.615 1.00 71.94 83 GLY A CA 1
ATOM 629 C C . GLY A 1 83 ? -6.402 7.258 -3.938 1.00 71.94 83 GLY A C 1
ATOM 630 O O . GLY A 1 83 ? -5.918 7.611 -5.011 1.00 71.94 83 GLY A O 1
ATOM 631 N N . ALA A 1 84 ? -7.615 6.703 -3.866 1.00 73.31 84 ALA A N 1
ATOM 632 C CA . ALA A 1 84 ? -8.379 6.268 -5.040 1.00 73.31 84 ALA A CA 1
ATOM 633 C C . ALA A 1 84 ? -8.849 7.409 -5.967 1.00 73.31 84 ALA A C 1
ATOM 635 O O . ALA A 1 84 ? -9.287 7.141 -7.082 1.00 73.31 84 ALA A O 1
ATOM 636 N N . ALA A 1 85 ? -8.768 8.669 -5.522 1.00 63.75 85 ALA A N 1
ATOM 637 C CA . ALA A 1 85 ? -9.102 9.843 -6.331 1.00 63.75 85 ALA A CA 1
ATOM 638 C C . ALA A 1 85 ? -8.014 10.198 -7.364 1.00 63.75 85 ALA A C 1
ATOM 640 O O . ALA A 1 85 ? -8.237 11.045 -8.228 1.00 63.75 85 ALA A O 1
ATOM 641 N N . GLN A 1 86 ? -6.839 9.572 -7.271 1.00 76.44 86 GLN A N 1
ATOM 642 C CA . GLN A 1 86 ? -5.702 9.848 -8.134 1.00 76.44 86 GLN A CA 1
ATOM 643 C C . GLN A 1 86 ? -5.799 9.093 -9.463 1.00 76.44 86 GLN A C 1
ATOM 645 O O . GLN A 1 86 ? -6.025 7.883 -9.476 1.00 76.44 86 GLN A O 1
ATOM 650 N N . THR A 1 87 ? -5.537 9.777 -10.581 1.00 88.44 87 THR A N 1
ATOM 651 C CA . THR A 1 87 ? -5.221 9.097 -11.846 1.00 88.44 87 THR A CA 1
ATOM 652 C C . THR A 1 87 ? -3.868 8.399 -11.684 1.00 88.44 87 THR A C 1
ATOM 654 O O . THR A 1 87 ? -2.872 9.093 -11.463 1.00 88.44 87 THR A O 1
ATOM 657 N N . PRO A 1 88 ? -3.795 7.057 -11.755 1.00 91.25 88 PRO A N 1
ATOM 658 C CA . PRO A 1 88 ? -2.561 6.347 -11.445 1.00 91.25 88 PRO A CA 1
ATOM 659 C C . PRO A 1 88 ? -1.443 6.644 -12.445 1.00 91.25 88 PRO A C 1
ATOM 661 O O . PRO A 1 88 ? -1.685 6.755 -13.649 1.00 91.25 88 PRO A O 1
ATOM 664 N N . ALA A 1 89 ? -0.210 6.679 -11.942 1.00 94.31 89 ALA A N 1
ATOM 665 C CA . ALA A 1 89 ? 0.978 6.653 -12.781 1.00 94.31 89 ALA A CA 1
ATOM 666 C C . ALA A 1 89 ? 1.038 5.337 -13.573 1.00 94.31 89 ALA A C 1
ATOM 668 O O . ALA A 1 89 ? 0.543 4.295 -13.125 1.00 94.31 89 ALA A O 1
ATOM 669 N N . VAL A 1 90 ? 1.657 5.386 -14.750 1.00 95.75 90 VAL A N 1
ATOM 670 C CA . VAL A 1 90 ? 1.751 4.246 -15.671 1.00 95.75 90 VAL A CA 1
ATOM 671 C C . VAL A 1 90 ? 3.198 3.837 -15.896 1.00 95.75 90 VAL A C 1
ATOM 673 O O . VAL A 1 90 ? 4.033 4.659 -16.275 1.00 95.75 90 VAL A O 1
ATOM 676 N N . LEU A 1 91 ? 3.486 2.547 -15.715 1.00 97.38 91 LEU A N 1
ATOM 677 C CA . LEU A 1 91 ? 4.792 1.992 -16.050 1.00 97.38 91 LEU A CA 1
ATOM 678 C C . LEU A 1 91 ? 5.053 2.111 -17.554 1.00 97.38 91 LEU A C 1
ATOM 680 O O . LEU A 1 91 ? 4.174 1.878 -18.383 1.00 97.38 91 LEU A O 1
ATOM 684 N N . GLN A 1 92 ? 6.294 2.434 -17.890 1.00 97.50 92 GLN A N 1
ATOM 685 C CA . GLN A 1 92 ? 6.822 2.511 -19.244 1.00 97.50 92 GLN A CA 1
ATOM 686 C C . GLN A 1 92 ? 7.670 1.280 -19.552 1.00 97.50 92 GLN A C 1
ATOM 688 O O . GLN A 1 92 ? 8.222 0.638 -18.661 1.00 97.50 92 GLN A O 1
ATOM 693 N N . ASN A 1 93 ? 7.841 0.971 -20.832 1.00 97.06 93 ASN A N 1
ATOM 694 C CA . ASN A 1 93 ? 8.766 -0.075 -21.279 1.00 97.06 93 ASN A CA 1
ATOM 695 C C . ASN A 1 93 ? 10.178 0.460 -21.591 1.00 97.06 93 ASN A C 1
ATOM 697 O O . ASN A 1 93 ? 11.034 -0.285 -22.069 1.00 97.06 93 ASN A O 1
ATOM 701 N N . THR A 1 94 ? 10.402 1.758 -21.377 1.00 97.31 94 THR A N 1
ATOM 702 C CA . THR A 1 94 ? 11.624 2.466 -21.765 1.00 97.31 94 THR A CA 1
ATOM 703 C C . THR A 1 94 ? 12.165 3.246 -20.578 1.00 97.31 94 THR A C 1
ATOM 705 O O . THR A 1 94 ? 11.469 4.074 -19.986 1.00 97.31 94 THR A O 1
ATOM 708 N N . ALA A 1 95 ? 13.421 2.985 -20.232 1.00 97.19 95 ALA A N 1
ATOM 709 C CA . ALA A 1 95 ? 14.141 3.761 -19.242 1.00 97.19 95 ALA A CA 1
ATOM 710 C C . ALA A 1 95 ? 14.565 5.106 -19.822 1.00 97.19 95 ALA A C 1
ATOM 712 O O . ALA A 1 95 ? 15.070 5.194 -20.938 1.00 97.19 95 ALA A O 1
ATOM 713 N N . VAL A 1 96 ? 14.372 6.154 -19.027 1.00 96.44 96 VAL A N 1
ATOM 714 C CA . VAL A 1 96 ? 14.803 7.515 -19.338 1.00 96.44 96 VAL A CA 1
ATOM 715 C C . VAL A 1 96 ? 15.437 8.079 -18.082 1.00 96.44 96 VAL A C 1
ATOM 717 O O . VAL A 1 96 ? 14.826 8.022 -17.014 1.00 96.44 96 VAL A O 1
ATOM 720 N N . MET A 1 97 ? 16.644 8.629 -18.221 1.00 96.06 97 MET A N 1
ATOM 721 C CA . MET A 1 97 ? 17.352 9.284 -17.124 1.00 96.06 97 MET A CA 1
ATOM 722 C C . MET A 1 97 ? 16.545 10.490 -16.641 1.00 96.06 97 MET A C 1
ATOM 724 O O . MET A 1 97 ? 16.520 11.536 -17.280 1.00 96.06 97 MET A O 1
ATOM 728 N N . SER A 1 98 ? 15.868 10.302 -15.517 1.00 95.69 98 SER A N 1
ATOM 729 C CA . SER A 1 98 ? 14.978 11.252 -14.862 1.00 95.69 98 SER A CA 1
ATOM 730 C C . SER A 1 98 ? 15.609 11.708 -13.546 1.00 95.69 98 SER A C 1
ATOM 732 O O . SER A 1 98 ? 16.288 10.898 -12.915 1.00 95.69 98 SER A O 1
ATOM 734 N N . PRO A 1 99 ? 15.390 12.947 -13.081 1.00 94.12 99 PRO A N 1
ATOM 735 C CA . PRO A 1 99 ? 15.773 13.349 -11.733 1.00 94.12 99 PRO A CA 1
ATOM 736 C C . PRO A 1 99 ? 15.206 12.374 -10.698 1.00 94.12 99 PRO A C 1
ATOM 738 O O . PRO A 1 99 ? 14.027 12.025 -10.759 1.00 94.12 99 PRO A O 1
ATOM 741 N N . ILE A 1 100 ? 16.042 11.939 -9.759 1.00 91.25 100 ILE A N 1
ATOM 742 C CA . ILE A 1 100 ? 15.683 11.002 -8.686 1.00 91.25 100 ILE A CA 1
ATOM 743 C C . ILE A 1 100 ? 16.147 11.533 -7.327 1.00 91.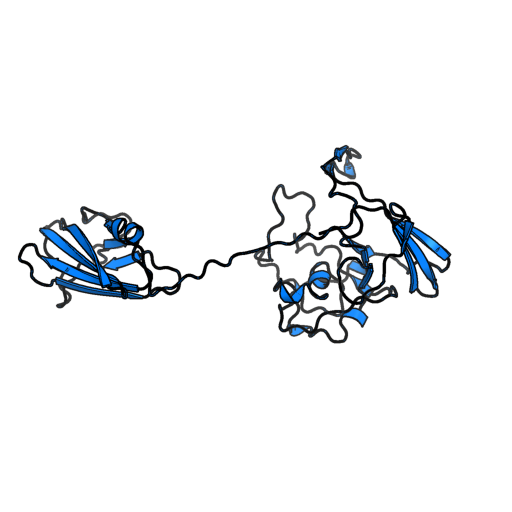25 100 ILE A C 1
ATOM 745 O O . ILE A 1 100 ? 17.110 12.302 -7.248 1.00 91.25 100 ILE A O 1
ATOM 749 N N . ALA A 1 101 ? 15.510 11.070 -6.253 1.00 86.19 101 ALA A N 1
ATOM 750 C CA . ALA A 1 101 ? 15.954 11.282 -4.878 1.00 86.19 101 ALA A CA 1
ATOM 751 C C . ALA A 1 101 ? 16.055 9.933 -4.140 1.00 86.19 101 ALA A C 1
ATOM 753 O O . ALA A 1 101 ? 15.043 9.350 -3.758 1.00 86.19 101 ALA A O 1
ATOM 754 N N . ILE A 1 102 ? 17.278 9.416 -3.943 1.00 73.06 102 ILE A N 1
ATOM 755 C CA . ILE A 1 102 ? 17.488 8.110 -3.271 1.00 73.06 102 ILE A CA 1
ATOM 756 C C . ILE A 1 102 ? 17.336 8.218 -1.753 1.00 73.06 102 ILE A C 1
ATOM 758 O O . ILE A 1 102 ? 16.793 7.312 -1.119 1.00 73.06 102 ILE A O 1
ATOM 762 N N . ARG A 1 103 ? 17.854 9.304 -1.171 1.00 63.22 103 ARG A N 1
ATOM 763 C CA . ARG A 1 103 ? 17.774 9.636 0.255 1.00 63.22 103 ARG A CA 1
ATOM 764 C C . ARG A 1 103 ? 17.762 11.151 0.397 1.00 63.22 103 ARG A C 1
ATOM 766 O O . ARG A 1 103 ? 18.721 11.796 -0.014 1.00 63.22 103 ARG A O 1
ATOM 773 N N . ASP A 1 104 ? 16.728 11.707 1.010 1.00 47.12 104 ASP A N 1
ATOM 774 C CA . ASP A 1 104 ? 16.867 13.003 1.667 1.00 47.12 104 ASP A CA 1
ATOM 775 C C . ASP A 1 104 ? 17.327 12.737 3.098 1.00 47.12 104 ASP A C 1
ATOM 777 O O . ASP A 1 104 ? 16.783 11.876 3.792 1.00 47.12 104 ASP A O 1
ATOM 781 N N . SER A 1 105 ? 18.342 13.478 3.527 1.00 41.09 105 SER A N 1
ATOM 782 C CA . SER A 1 105 ? 18.795 13.614 4.914 1.00 41.09 105 SER A CA 1
ATOM 783 C C . SER A 1 105 ? 17.664 13.771 5.943 1.00 41.09 105 SER A C 1
ATOM 785 O O . SER A 1 105 ? 17.877 13.453 7.110 1.00 41.09 105 SER A O 1
ATOM 787 N N . ALA A 1 106 ? 16.476 14.226 5.530 1.00 41.59 106 ALA A N 1
ATOM 788 C CA . ALA A 1 106 ? 15.298 14.353 6.383 1.00 41.59 106 ALA A CA 1
ATOM 789 C C . ALA A 1 106 ? 14.376 13.113 6.432 1.00 41.59 106 ALA A C 1
ATOM 791 O O . ALA A 1 106 ? 13.620 12.976 7.391 1.00 41.59 106 ALA A O 1
ATOM 792 N N . SER A 1 107 ? 14.397 12.196 5.455 1.00 44.31 107 SER A N 1
ATOM 793 C CA . SER A 1 107 ? 13.400 11.114 5.367 1.00 44.31 107 SER A CA 1
ATOM 794 C C . SER A 1 107 ? 13.963 9.750 5.747 1.00 44.31 107 SER A C 1
ATOM 796 O O . SER A 1 107 ? 14.670 9.094 4.979 1.00 44.31 107 SER A O 1
ATOM 798 N N . ASN A 1 108 ? 13.572 9.281 6.925 1.00 42.62 108 ASN A N 1
ATOM 799 C CA . ASN A 1 108 ? 13.930 7.972 7.459 1.00 42.62 108 ASN A CA 1
ATOM 800 C C . ASN A 1 108 ? 13.053 6.823 6.907 1.00 42.62 108 ASN A C 1
ATOM 802 O O . ASN A 1 108 ? 12.874 5.814 7.582 1.00 42.62 108 ASN A O 1
ATOM 806 N N . GLU A 1 109 ? 12.471 6.959 5.709 1.00 44.25 109 GLU A N 1
ATOM 807 C CA . GLU A 1 109 ? 11.455 6.009 5.218 1.00 44.25 109 GLU A CA 1
ATOM 808 C C . GLU A 1 109 ? 12.002 4.599 4.945 1.00 44.25 109 GLU A C 1
ATOM 810 O O . GLU A 1 109 ? 11.251 3.632 5.015 1.00 44.25 109 GLU A O 1
ATOM 815 N N . PHE A 1 110 ? 13.313 4.458 4.712 1.00 43.47 110 PHE A N 1
ATOM 816 C CA . PHE A 1 110 ? 13.980 3.164 4.514 1.00 43.47 110 PHE A CA 1
ATOM 817 C C . PHE A 1 110 ? 15.417 3.171 5.068 1.00 43.47 110 PHE A C 1
ATOM 819 O O . PHE A 1 110 ? 16.405 2.933 4.355 1.00 43.47 110 PHE A O 1
ATOM 826 N N . ALA A 1 111 ? 15.583 3.480 6.356 1.00 34.06 111 ALA A N 1
ATOM 827 C CA . ALA A 1 111 ? 16.805 3.091 7.056 1.00 34.06 111 ALA A CA 1
ATOM 828 C C . ALA A 1 111 ? 16.781 1.574 7.285 1.00 34.06 111 ALA A C 1
ATOM 830 O O . ALA A 1 111 ? 16.138 1.076 8.205 1.00 34.06 111 ALA A O 1
ATOM 831 N N . ALA A 1 112 ? 17.500 0.834 6.438 1.00 32.25 112 ALA A N 1
ATOM 832 C CA . ALA A 1 112 ? 17.919 -0.528 6.740 1.00 32.25 112 ALA A CA 1
ATOM 833 C C . ALA A 1 112 ? 18.767 -0.482 8.026 1.00 32.25 112 ALA A C 1
ATOM 835 O O . ALA A 1 112 ? 19.952 -0.157 7.981 1.00 32.25 112 ALA A O 1
ATOM 836 N N . GLY A 1 113 ? 18.128 -0.682 9.180 1.00 32.69 113 GLY A N 1
ATOM 837 C CA . GLY A 1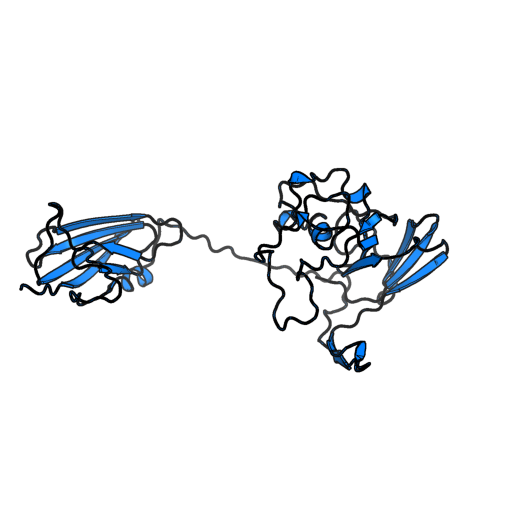 113 ? 18.755 -0.511 10.492 1.00 32.69 113 GLY A CA 1
ATOM 838 C C . GLY A 1 113 ? 17.793 -0.226 11.648 1.00 32.69 113 GLY A C 1
ATOM 839 O O . GLY A 1 113 ? 18.193 -0.391 12.798 1.00 32.69 113 GLY A O 1
ATOM 840 N N . SER A 1 114 ? 16.532 0.146 11.400 1.00 32.62 114 SER A N 1
ATOM 841 C CA . SER A 1 114 ? 15.521 0.162 12.464 1.00 32.62 114 SER A CA 1
ATOM 842 C C . SER A 1 114 ? 15.026 -1.263 12.733 1.00 32.62 114 SER A C 1
ATOM 844 O O . SER A 1 114 ? 14.394 -1.901 11.896 1.00 32.62 114 SER A O 1
ATOM 846 N N . ALA A 1 115 ? 15.335 -1.787 13.919 1.00 29.08 115 ALA A N 1
ATOM 847 C CA . ALA A 1 115 ? 14.776 -3.037 14.415 1.00 29.08 115 ALA A CA 1
ATOM 848 C C . ALA A 1 115 ? 13.269 -2.856 14.685 1.00 29.08 115 ALA A C 1
ATOM 850 O O . ALA A 1 115 ? 12.867 -2.439 15.768 1.00 29.08 115 ALA A O 1
ATOM 851 N N . GLY A 1 116 ? 12.432 -3.120 13.683 1.00 31.25 116 GLY A N 1
ATOM 852 C CA . GLY 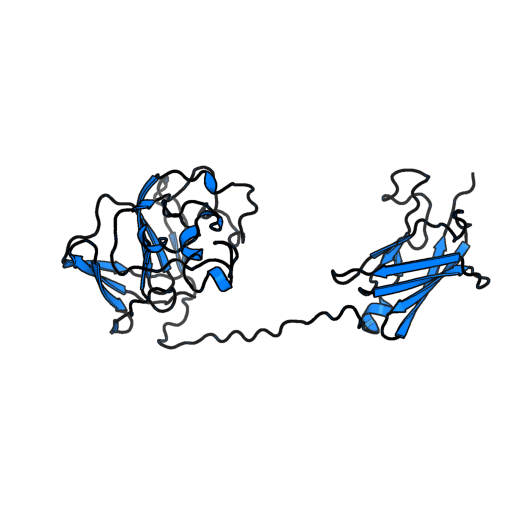A 1 116 ? 10.974 -3.098 13.793 1.00 31.25 116 GLY A CA 1
ATOM 853 C C . GLY A 1 116 ? 10.297 -3.218 12.424 1.00 31.25 116 GLY A C 1
ATOM 854 O O . GLY A 1 116 ? 10.928 -2.902 11.413 1.00 31.25 116 GLY A O 1
ATOM 855 N N . PRO A 1 117 ? 9.034 -3.688 12.350 1.00 27.34 117 PRO A N 1
ATOM 856 C CA . PRO A 1 117 ? 8.274 -3.635 11.106 1.00 27.34 117 PRO A CA 1
ATOM 857 C C . PRO A 1 117 ? 8.230 -2.177 10.616 1.00 27.34 117 PRO A C 1
ATOM 859 O O . PRO A 1 117 ? 8.087 -1.276 11.448 1.00 27.34 117 PRO A O 1
ATOM 862 N N . PRO A 1 118 ? 8.390 -1.922 9.302 1.00 34.12 118 PRO A N 1
ATOM 863 C CA . PRO A 1 118 ? 8.439 -0.564 8.778 1.00 34.12 118 PRO A CA 1
ATOM 864 C C . PRO A 1 118 ? 7.177 0.189 9.215 1.00 34.12 118 PRO A C 1
ATOM 866 O O . PRO A 1 118 ? 6.076 -0.354 9.062 1.00 34.12 118 PRO A O 1
ATOM 869 N N . PRO A 1 119 ? 7.299 1.407 9.772 1.00 32.16 119 PRO A N 1
ATOM 870 C CA . PRO A 1 119 ? 6.130 2.198 10.105 1.00 32.16 119 PRO A CA 1
ATOM 871 C C . PRO A 1 119 ? 5.298 2.418 8.837 1.00 32.16 119 PRO A C 1
ATOM 873 O O . PRO A 1 119 ? 5.795 2.750 7.757 1.00 32.16 119 PRO A O 1
ATOM 876 N N . VAL A 1 120 ? 4.001 2.176 8.965 1.00 33.84 120 VAL A N 1
ATOM 877 C CA . VAL A 1 120 ? 2.996 2.526 7.969 1.00 33.84 120 VAL A CA 1
ATOM 878 C C . VAL A 1 120 ? 2.177 3.666 8.560 1.00 33.84 120 VAL A C 1
ATOM 880 O O . VAL A 1 120 ? 1.734 3.477 9.691 1.00 33.84 120 VAL A O 1
ATOM 883 N N . PRO A 1 121 ? 1.816 4.744 7.835 1.00 42.34 121 PRO A N 1
ATOM 884 C CA . PRO A 1 121 ? 2.468 5.567 6.797 1.00 42.34 121 PRO A CA 1
ATOM 885 C C . PRO A 1 121 ? 3.250 6.737 7.455 1.00 42.34 121 PRO A C 1
ATOM 887 O O . PRO A 1 121 ? 3.459 6.694 8.660 1.00 42.34 121 PRO A O 1
ATOM 890 N N . ASP A 1 122 ? 3.724 7.741 6.707 1.00 45.81 122 ASP A N 1
ATOM 891 C CA . ASP A 1 122 ? 4.408 8.902 7.299 1.00 45.81 122 ASP A CA 1
ATOM 892 C C . ASP A 1 122 ? 3.544 9.577 8.395 1.00 45.81 122 ASP A C 1
ATOM 894 O O . ASP A 1 122 ? 2.471 10.112 8.138 1.00 45.81 122 ASP A O 1
ATOM 898 N N . ASP A 1 123 ? 3.987 9.437 9.644 1.00 39.38 123 ASP A N 1
ATOM 899 C CA . ASP A 1 123 ? 3.643 10.274 10.805 1.00 39.38 123 ASP A CA 1
ATOM 900 C C . ASP A 1 123 ? 4.952 10.798 11.427 1.00 39.38 123 ASP A C 1
ATOM 902 O O . ASP A 1 123 ? 5.069 11.101 12.610 1.00 39.38 123 ASP A O 1
ATOM 906 N N . SER A 1 124 ? 6.018 10.852 10.621 1.00 42.72 124 SER A N 1
ATOM 907 C CA . SER A 1 124 ? 7.316 11.362 11.060 1.00 42.72 124 SER A CA 1
ATOM 908 C C . SER A 1 124 ? 7.354 12.892 11.086 1.00 42.72 124 SER A C 1
ATOM 910 O O . SER A 1 124 ? 8.388 13.464 11.427 1.00 42.72 124 SER A O 1
ATOM 912 N N . GLY A 1 125 ? 6.265 13.571 10.699 1.00 40.28 125 GLY A N 1
ATOM 913 C CA . GLY A 1 125 ? 6.225 15.028 10.559 1.00 40.28 125 GLY A CA 1
ATOM 914 C C . GLY A 1 125 ? 7.178 15.559 9.479 1.00 40.28 125 GLY A C 1
ATOM 915 O O . GLY A 1 125 ? 7.377 16.771 9.375 1.00 40.28 125 GLY A O 1
ATOM 916 N N . VAL A 1 126 ? 7.779 14.676 8.672 1.00 44.12 126 VAL A N 1
ATOM 917 C CA . VAL A 1 126 ? 8.682 15.047 7.584 1.00 44.12 126 VAL A CA 1
ATOM 918 C C . VAL A 1 126 ? 7.832 15.388 6.374 1.00 44.12 126 VAL A C 1
ATOM 920 O O . VAL A 1 126 ? 7.254 14.521 5.726 1.00 44.12 126 VAL A O 1
ATOM 923 N N . THR A 1 127 ? 7.764 16.672 6.041 1.00 49.72 127 THR A N 1
ATOM 924 C CA . THR A 1 127 ? 7.077 17.102 4.826 1.00 49.72 127 THR A CA 1
ATOM 925 C C . THR A 1 127 ? 7.900 16.654 3.614 1.00 49.72 127 THR A C 1
ATOM 927 O O . THR A 1 127 ? 8.886 17.297 3.265 1.00 49.72 127 THR A O 1
ATOM 930 N N . GLN A 1 128 ? 7.494 15.568 2.944 1.00 58.53 128 GLN A N 1
ATOM 931 C CA . GLN A 1 128 ? 8.172 15.011 1.754 1.00 58.53 128 GLN A CA 1
ATOM 932 C C . GLN A 1 128 ? 8.324 16.015 0.592 1.00 58.53 128 GLN A C 1
ATOM 934 O O . GLN A 1 128 ? 9.117 15.822 -0.329 1.00 58.53 128 GLN A O 1
ATOM 939 N N . SER A 1 129 ? 7.645 17.165 0.667 1.00 59.53 129 SER A N 1
ATOM 940 C CA . SER A 1 129 ? 7.837 18.293 -0.244 1.00 59.53 129 SER A CA 1
ATOM 941 C C . SER A 1 129 ? 9.244 18.909 -0.217 1.00 59.53 129 SER A C 1
ATOM 943 O O . SER A 1 129 ? 9.517 19.798 -1.025 1.00 59.53 129 SER A O 1
ATOM 945 N N . THR A 1 130 ? 10.161 18.482 0.661 1.00 66.56 130 THR A N 1
ATOM 946 C CA . THR A 1 130 ? 11.555 18.969 0.697 1.00 66.56 130 THR A CA 1
ATOM 947 C C . THR A 1 130 ? 12.516 18.211 -0.212 1.00 66.56 130 THR A C 1
ATOM 949 O O . THR A 1 130 ? 13.579 18.747 -0.503 1.00 66.56 130 THR A O 1
ATOM 952 N N . TYR A 1 131 ? 12.134 17.050 -0.761 1.00 73.56 131 TYR A N 1
ATOM 953 C CA . TYR A 1 131 ? 13.040 16.211 -1.558 1.00 73.56 131 TYR A CA 1
ATOM 954 C C . TYR A 1 131 ? 13.787 16.941 -2.678 1.00 73.56 131 TYR A C 1
ATOM 956 O O . TYR A 1 131 ? 13.189 17.530 -3.578 1.00 73.56 131 TYR A O 1
ATOM 964 N N . THR A 1 132 ? 15.112 16.894 -2.651 1.00 81.81 132 THR A N 1
ATOM 965 C CA . THR A 1 132 ? 15.951 17.447 -3.716 1.00 81.81 132 THR A CA 1
ATOM 966 C C . THR A 1 132 ? 16.540 16.325 -4.558 1.00 81.81 132 THR A C 1
ATOM 968 O O . THR A 1 132 ? 16.722 15.201 -4.090 1.00 81.81 132 THR A O 1
ATOM 971 N N . ALA A 1 133 ? 16.801 16.616 -5.833 1.00 88.00 133 ALA A N 1
ATOM 972 C CA . ALA A 1 133 ? 17.397 15.640 -6.732 1.00 88.00 133 ALA A CA 1
ATOM 973 C C . ALA A 1 133 ? 18.816 15.281 -6.263 1.00 88.00 133 ALA A C 1
ATOM 975 O O . ALA A 1 133 ? 19.668 16.157 -6.118 1.00 88.00 133 ALA A O 1
ATOM 976 N N . THR A 1 134 ? 19.076 13.989 -6.066 1.00 88.44 134 THR A N 1
ATOM 977 C CA . THR A 1 134 ? 20.401 13.447 -5.712 1.00 88.44 134 THR A CA 1
ATOM 978 C C . THR A 1 134 ? 21.180 12.966 -6.936 1.00 88.44 134 THR A C 1
ATOM 980 O O . THR A 1 134 ? 22.355 12.608 -6.838 1.00 88.44 134 THR A O 1
ATOM 983 N N . GLY A 1 135 ? 20.527 12.935 -8.096 1.00 91.12 135 GLY A N 1
ATOM 984 C CA . GLY A 1 135 ? 21.099 12.535 -9.371 1.00 91.12 135 GLY A CA 1
ATOM 985 C C . GLY A 1 135 ? 20.012 12.242 -10.396 1.00 91.12 135 GLY A C 1
ATOM 986 O O . GLY A 1 135 ? 18.853 12.609 -10.208 1.00 91.12 135 GLY A O 1
ATOM 987 N N . ASN A 1 136 ? 20.402 11.555 -11.469 1.00 95.12 136 ASN A N 1
ATOM 988 C CA . ASN A 1 136 ? 19.481 11.075 -12.493 1.00 95.12 136 ASN A CA 1
ATOM 989 C C . ASN A 1 136 ? 19.431 9.545 -12.500 1.00 95.12 136 ASN A C 1
ATOM 991 O O . ASN A 1 136 ? 20.414 8.868 -12.187 1.00 95.12 136 ASN A O 1
ATOM 995 N N . GLY A 1 137 ? 18.287 8.998 -12.887 1.00 95.44 137 GLY A N 1
ATOM 996 C CA . GLY A 1 137 ? 18.016 7.577 -12.819 1.00 95.44 137 GLY A CA 1
ATOM 997 C C . GLY A 1 137 ? 16.610 7.209 -13.270 1.00 95.44 137 GLY A C 1
ATOM 998 O O . GLY A 1 137 ? 15.948 7.963 -13.978 1.00 95.44 137 GLY A O 1
ATOM 999 N N . PHE A 1 138 ? 16.165 6.031 -12.862 1.00 95.75 138 PHE A N 1
ATOM 1000 C CA . PHE A 1 138 ? 14.811 5.530 -13.088 1.00 95.75 138 PHE A CA 1
ATOM 1001 C C . PHE A 1 138 ? 14.464 4.498 -12.012 1.00 95.75 138 PHE A C 1
ATOM 1003 O O . PHE A 1 138 ? 15.357 3.965 -11.345 1.00 95.75 138 PHE A O 1
ATOM 1010 N N . ILE A 1 139 ? 13.176 4.193 -11.850 1.00 94.94 139 ILE A N 1
ATOM 1011 C CA . ILE A 1 139 ? 12.739 3.092 -10.983 1.00 94.94 139 ILE A CA 1
ATOM 1012 C C . ILE A 1 139 ? 12.376 1.903 -11.863 1.00 94.94 139 ILE A C 1
ATOM 1014 O O . ILE A 1 139 ? 11.565 2.023 -12.777 1.00 94.94 139 ILE A O 1
ATOM 1018 N N . LEU A 1 140 ? 12.971 0.750 -11.588 1.00 95.50 140 LEU A N 1
ATOM 1019 C CA . LEU A 1 140 ? 12.638 -0.518 -12.219 1.00 95.50 140 LEU A CA 1
ATOM 1020 C C . LEU A 1 140 ? 11.696 -1.301 -11.309 1.00 95.50 140 LEU A C 1
ATOM 1022 O O . LEU A 1 140 ? 12.039 -1.620 -10.174 1.00 95.50 140 LEU A O 1
ATOM 1026 N N . TYR A 1 141 ? 10.536 -1.656 -11.847 1.00 94.56 141 TYR A N 1
ATOM 1027 C CA . TYR A 1 141 ? 9.640 -2.640 -11.268 1.00 94.56 141 TYR A CA 1
ATOM 1028 C C . TYR A 1 141 ? 9.825 -3.988 -11.965 1.00 94.56 141 TYR A C 1
ATOM 1030 O O . TYR A 1 141 ? 9.720 -4.091 -13.190 1.00 94.56 141 TYR A O 1
ATOM 1038 N N . LEU A 1 142 ? 10.064 -5.037 -11.184 1.00 92.88 142 LEU A N 1
ATOM 1039 C CA . LEU A 1 142 ? 10.271 -6.391 -11.678 1.00 92.88 142 LEU A CA 1
ATOM 1040 C C . LEU A 1 142 ? 9.559 -7.408 -10.786 1.00 92.88 142 LEU A C 1
ATOM 1042 O O . LEU A 1 142 ? 10.050 -7.782 -9.723 1.00 92.88 142 LEU A O 1
ATOM 1046 N N . ALA A 1 143 ? 8.397 -7.879 -11.242 1.00 87.69 143 ALA A N 1
ATOM 1047 C CA . ALA A 1 143 ? 7.634 -8.979 -10.651 1.00 87.69 143 ALA A CA 1
ATOM 1048 C C . ALA A 1 143 ? 7.426 -8.859 -9.126 1.00 87.69 143 ALA A C 1
ATOM 1050 O O . ALA A 1 143 ? 7.540 -9.838 -8.379 1.00 87.69 143 ALA A O 1
ATOM 1051 N N . GLY A 1 144 ? 7.111 -7.647 -8.670 1.00 84.44 144 GLY A N 1
ATOM 1052 C CA . GLY A 1 144 ? 6.885 -7.326 -7.262 1.00 84.44 144 GLY A CA 1
ATOM 1053 C C . GLY A 1 144 ? 8.081 -6.726 -6.533 1.00 84.44 144 GLY A C 1
ATOM 1054 O O . GLY A 1 144 ? 7.916 -6.396 -5.369 1.00 84.44 144 GLY A O 1
ATOM 1055 N N . HIS A 1 145 ? 9.235 -6.587 -7.185 1.00 85.81 145 HIS A N 1
ATOM 1056 C CA . HIS A 1 145 ? 10.407 -5.922 -6.619 1.00 85.81 145 HIS A CA 1
ATOM 1057 C C . HIS A 1 145 ? 10.628 -4.561 -7.266 1.00 85.81 145 HIS A C 1
ATOM 1059 O O . HIS A 1 145 ? 10.569 -4.434 -8.490 1.00 85.81 145 HIS A O 1
ATOM 1065 N N . GLU A 1 146 ? 10.930 -3.572 -6.443 1.00 87.12 146 GLU A N 1
ATOM 1066 C CA . GLU A 1 146 ? 11.204 -2.200 -6.835 1.00 87.12 146 GLU A CA 1
ATOM 1067 C C . GLU A 1 146 ? 12.681 -1.846 -6.626 1.00 87.12 146 GLU A C 1
ATOM 1069 O O . GLU A 1 146 ? 13.280 -2.125 -5.588 1.00 87.12 146 GLU A O 1
ATOM 1074 N N . PHE A 1 147 ? 13.279 -1.205 -7.628 1.00 88.75 147 PHE A N 1
ATOM 1075 C CA . PHE A 1 147 ? 14.663 -0.750 -7.586 1.00 88.75 147 PHE A CA 1
ATOM 1076 C C . PHE A 1 147 ? 14.740 0.688 -8.056 1.00 88.75 147 PHE A C 1
ATOM 1078 O O . PHE A 1 147 ? 14.450 0.970 -9.215 1.00 88.75 147 PHE A O 1
ATOM 1085 N N . LEU A 1 148 ? 15.195 1.589 -7.195 1.00 89.62 148 LEU A N 1
ATOM 1086 C CA . LEU A 1 148 ? 15.576 2.930 -7.605 1.00 89.62 148 LEU A CA 1
ATOM 1087 C C . LEU A 1 148 ? 17.052 2.906 -8.024 1.00 89.62 148 LEU A C 1
ATOM 1089 O O . LEU A 1 148 ? 17.933 2.600 -7.218 1.00 89.62 148 LEU A O 1
ATOM 1093 N N . ILE A 1 149 ? 17.319 3.198 -9.296 1.00 91.25 149 ILE A N 1
ATOM 1094 C CA . ILE A 1 149 ? 18.649 3.093 -9.899 1.00 91.25 149 ILE A CA 1
ATOM 1095 C C . ILE A 1 149 ? 19.142 4.488 -10.276 1.00 91.25 149 ILE A C 1
ATOM 1097 O O . ILE A 1 149 ? 18.539 5.140 -11.123 1.00 91.25 149 ILE A O 1
ATOM 1101 N N . GLN A 1 150 ? 20.263 4.916 -9.689 1.00 92.88 150 GLN A N 1
ATOM 1102 C CA . GLN A 1 150 ? 21.000 6.123 -10.082 1.00 92.88 150 GLN A CA 1
ATOM 1103 C C . GLN A 1 150 ? 22.143 5.767 -11.028 1.00 92.88 150 GLN A C 1
ATOM 1105 O O . GLN A 1 150 ? 22.880 4.812 -10.784 1.00 92.88 150 GLN A O 1
ATOM 1110 N N . GLY A 1 151 ? 22.337 6.557 -12.081 1.00 91.50 151 GLY A N 1
ATOM 1111 C CA . GLY A 1 151 ? 23.420 6.340 -13.036 1.00 91.50 151 GLY A CA 1
ATOM 1112 C C . GLY A 1 151 ? 23.684 7.551 -13.922 1.00 91.50 151 GLY A C 1
ATOM 1113 O O . GLY A 1 151 ? 23.019 8.577 -13.817 1.00 91.50 151 GLY A O 1
ATOM 1114 N N . ALA A 1 152 ? 24.673 7.430 -14.808 1.00 92.50 152 ALA A N 1
ATOM 1115 C CA . ALA A 1 152 ? 24.988 8.468 -15.794 1.00 92.50 152 ALA A CA 1
ATOM 1116 C C . ALA A 1 152 ? 24.237 8.277 -17.124 1.00 92.50 152 ALA A C 1
ATOM 1118 O O . ALA A 1 152 ? 24.001 9.243 -17.844 1.00 92.50 152 ALA A O 1
ATOM 1119 N N . ALA A 1 153 ? 23.862 7.039 -17.455 1.00 95.06 153 ALA A N 1
ATOM 1120 C CA . ALA A 1 153 ? 23.194 6.685 -18.700 1.00 95.06 153 ALA A CA 1
ATOM 1121 C C . ALA A 1 153 ? 22.326 5.433 -18.521 1.00 95.06 153 ALA A C 1
ATOM 1123 O O . ALA A 1 153 ? 22.537 4.640 -17.600 1.00 95.06 153 ALA A O 1
ATOM 1124 N N . VAL A 1 154 ? 21.379 5.245 -19.440 1.00 96.00 154 VAL A N 1
ATOM 1125 C CA . VAL A 1 154 ? 20.637 3.985 -19.572 1.00 96.00 154 VAL A CA 1
ATOM 1126 C C . VAL A 1 154 ? 21.530 2.893 -20.175 1.00 96.00 154 VAL A C 1
ATOM 1128 O O . VAL A 1 154 ? 22.499 3.213 -20.871 1.00 96.00 154 VAL A O 1
ATOM 1131 N N . PRO A 1 155 ? 21.221 1.605 -19.949 1.00 96.19 155 PRO A N 1
ATOM 1132 C CA . PRO A 1 155 ? 21.978 0.508 -20.543 1.00 96.19 155 PRO A CA 1
ATOM 1133 C C . PRO A 1 155 ? 22.027 0.583 -22.072 1.00 96.19 155 PRO A C 1
ATOM 1135 O O . PRO A 1 155 ? 21.039 0.915 -22.729 1.00 96.19 155 PRO A O 1
ATOM 1138 N N . ALA A 1 156 ? 23.191 0.259 -22.639 1.00 95.31 156 ALA A N 1
ATOM 1139 C CA . ALA A 1 156 ? 23.376 0.210 -24.083 1.00 95.31 156 ALA A CA 1
ATOM 1140 C C . ALA A 1 156 ? 22.614 -0.974 -24.700 1.00 95.31 156 ALA A C 1
ATOM 1142 O O . ALA A 1 156 ? 22.412 -2.005 -24.051 1.00 95.31 156 ALA A O 1
ATOM 1143 N N . SER A 1 157 ? 22.257 -0.852 -25.979 1.00 97.06 157 SER A N 1
ATOM 1144 C CA . SER A 1 157 ? 21.614 -1.936 -26.727 1.00 97.06 157 SER A CA 1
ATOM 1145 C C . SER A 1 157 ? 22.454 -3.214 -26.688 1.00 97.06 157 SER A C 1
ATOM 1147 O O . SER A 1 157 ? 23.670 -3.170 -26.865 1.00 97.06 157 SER A O 1
ATOM 1149 N N . GLY A 1 158 ? 21.803 -4.356 -26.475 1.00 95.75 158 GLY A N 1
ATOM 1150 C CA . GLY A 1 158 ? 22.451 -5.659 -26.317 1.00 95.75 158 GLY A CA 1
ATOM 1151 C C . GLY A 1 158 ? 22.941 -5.956 -24.896 1.00 95.75 158 GLY A C 1
ATOM 1152 O O . GLY A 1 158 ? 23.399 -7.068 -24.638 1.00 95.75 158 GLY A O 1
ATOM 1153 N N . THR A 1 159 ? 22.826 -5.011 -23.956 1.00 97.75 159 THR A N 1
ATOM 1154 C CA . THR A 1 159 ? 23.137 -5.273 -22.543 1.00 97.75 159 THR A CA 1
ATOM 1155 C C . THR A 1 159 ? 22.146 -6.278 -21.964 1.00 97.75 159 THR A C 1
ATOM 1157 O O . THR A 1 159 ? 20.938 -6.171 -22.176 1.00 97.75 159 THR A O 1
ATOM 1160 N N . VAL A 1 160 ? 22.647 -7.231 -21.176 1.00 97.62 160 VAL A N 1
ATOM 1161 C CA . VAL A 1 160 ? 21.809 -8.173 -20.428 1.00 97.62 160 VAL A CA 1
ATOM 1162 C C . VAL A 1 160 ? 22.071 -8.008 -18.943 1.00 97.62 160 VAL A C 1
ATOM 1164 O O . VAL A 1 160 ? 23.190 -8.212 -18.473 1.00 97.62 160 VAL A O 1
ATOM 1167 N N . TRP A 1 161 ? 21.034 -7.659 -18.191 1.00 96.75 161 TRP A N 1
ATOM 1168 C CA . TRP A 1 161 ? 21.087 -7.673 -16.731 1.00 96.75 161 TRP A CA 1
ATOM 1169 C C . TRP A 1 161 ? 20.559 -8.996 -16.200 1.00 96.75 161 TRP A C 1
ATOM 1171 O O . TRP A 1 161 ? 19.585 -9.537 -16.721 1.00 96.75 161 TRP A O 1
ATOM 1181 N N . SER A 1 162 ? 21.201 -9.509 -15.153 1.00 94.56 162 SER A N 1
ATOM 1182 C CA . SER A 1 162 ? 20.749 -10.695 -14.426 1.00 94.56 162 SER A CA 1
ATOM 1183 C C . SER A 1 162 ? 20.373 -10.295 -13.004 1.00 94.56 162 SER A C 1
ATOM 1185 O O . SER A 1 162 ? 21.215 -9.784 -12.271 1.00 94.56 162 SER A O 1
ATOM 1187 N N . ALA A 1 163 ? 19.121 -10.534 -12.623 1.00 90.50 163 ALA A N 1
ATOM 1188 C CA . ALA A 1 163 ? 18.618 -10.304 -11.276 1.00 90.50 163 ALA A CA 1
ATOM 1189 C C . ALA A 1 163 ? 18.400 -11.652 -10.588 1.00 90.50 163 ALA A C 1
ATOM 1191 O O . ALA A 1 163 ? 17.644 -12.491 -11.082 1.00 90.50 163 ALA A O 1
ATOM 1192 N N . ARG A 1 164 ? 19.073 -11.859 -9.455 1.00 86.06 164 ARG A N 1
ATOM 1193 C CA . ARG A 1 164 ? 18.938 -13.061 -8.632 1.00 86.06 164 ARG A CA 1
ATOM 1194 C C . ARG A 1 164 ? 18.421 -12.685 -7.258 1.00 86.06 164 ARG A C 1
ATOM 1196 O O . ARG A 1 164 ? 18.951 -11.770 -6.631 1.00 86.06 164 ARG A O 1
ATOM 1203 N N . TYR A 1 165 ? 17.420 -13.423 -6.794 1.00 79.94 165 TYR A N 1
ATOM 1204 C CA . TYR A 1 165 ? 16.718 -13.105 -5.558 1.00 79.94 165 TYR A CA 1
ATOM 1205 C C . TYR A 1 165 ? 16.930 -14.183 -4.508 1.00 79.94 165 TYR A C 1
ATOM 1207 O O . TYR A 1 165 ? 16.603 -15.356 -4.706 1.00 79.94 165 TYR A O 1
ATOM 1215 N N . TYR A 1 166 ? 17.416 -13.744 -3.355 1.00 76.12 166 TYR A N 1
ATOM 1216 C CA . TYR A 1 166 ? 17.583 -14.561 -2.165 1.00 76.12 166 TYR A CA 1
ATOM 1217 C C . TYR A 1 166 ? 16.566 -14.120 -1.109 1.00 76.12 166 TYR A C 1
ATOM 1219 O O . TYR A 1 166 ? 16.288 -12.931 -0.978 1.00 76.12 166 TYR A O 1
ATOM 1227 N N . ALA A 1 167 ? 15.993 -15.077 -0.378 1.00 76.25 167 ALA A N 1
ATOM 1228 C CA . ALA A 1 167 ? 15.142 -14.796 0.774 1.00 76.25 167 ALA A CA 1
ATOM 1229 C C . ALA A 1 167 ? 16.002 -14.885 2.035 1.00 76.25 167 ALA A C 1
ATOM 1231 O O . ALA A 1 167 ? 16.584 -15.937 2.311 1.00 76.25 167 ALA A O 1
ATOM 1232 N N . GLY A 1 168 ? 16.119 -13.781 2.760 1.00 74.56 168 GLY A N 1
ATOM 1233 C CA . GLY A 1 168 ? 16.944 -13.695 3.953 1.00 74.56 168 GLY A CA 1
ATOM 1234 C C . GLY A 1 168 ? 17.379 -12.271 4.255 1.00 74.56 168 GLY A C 1
ATOM 1235 O O . GLY A 1 168 ? 17.143 -11.349 3.475 1.00 74.56 168 GLY A O 1
ATOM 1236 N N . THR A 1 169 ? 18.062 -12.119 5.379 1.00 77.19 169 THR A N 1
ATOM 1237 C CA . THR A 1 169 ? 18.561 -10.840 5.872 1.00 77.19 169 THR A CA 1
ATOM 1238 C C . THR A 1 169 ? 20.083 -10.802 5.753 1.00 77.19 169 THR A C 1
ATOM 1240 O O . THR A 1 169 ? 20.762 -11.759 6.124 1.00 77.19 169 THR A O 1
ATOM 1243 N N . ILE A 1 170 ? 20.632 -9.694 5.245 1.00 79.31 170 ILE A N 1
ATOM 1244 C CA . ILE A 1 170 ? 22.071 -9.405 5.315 1.00 79.31 170 ILE A CA 1
ATOM 1245 C C . ILE A 1 170 ? 22.306 -8.478 6.510 1.00 79.31 170 ILE A C 1
ATOM 1247 O O . ILE A 1 170 ? 21.707 -7.408 6.585 1.00 79.31 170 ILE A O 1
ATOM 1251 N N . THR A 1 171 ? 23.181 -8.867 7.433 1.00 84.00 171 THR A N 1
ATOM 1252 C CA . THR A 1 171 ? 23.636 -8.035 8.556 1.00 84.00 171 THR A CA 1
ATOM 1253 C C . THR A 1 171 ? 25.104 -7.658 8.366 1.00 84.00 171 THR A C 1
ATOM 1255 O O . THR A 1 171 ? 25.844 -8.371 7.697 1.00 84.00 171 THR A O 1
ATOM 1258 N N . GLY A 1 172 ? 25.535 -6.518 8.909 1.00 82.19 172 GLY A N 1
ATOM 1259 C CA . GLY A 1 172 ? 26.913 -6.026 8.788 1.00 82.19 172 GLY A CA 1
ATOM 1260 C C . GLY A 1 172 ? 26.989 -4.597 8.255 1.00 82.19 172 GLY A C 1
ATOM 1261 O O . GLY A 1 172 ? 25.972 -3.930 8.074 1.00 82.19 172 GLY A O 1
ATOM 1262 N N . SER A 1 173 ? 28.205 -4.107 8.023 1.00 82.62 173 SER A N 1
ATOM 1263 C CA . SER A 1 173 ? 28.442 -2.761 7.493 1.00 82.62 173 SER A CA 1
ATOM 1264 C C . SER A 1 173 ? 29.540 -2.752 6.437 1.00 82.62 173 SER A C 1
ATOM 1266 O O . SER A 1 173 ? 30.507 -3.510 6.519 1.00 82.62 173 SER A O 1
ATOM 1268 N N . ALA A 1 174 ? 29.424 -1.832 5.477 1.00 76.56 174 ALA A N 1
ATOM 1269 C CA . ALA A 1 174 ? 30.460 -1.622 4.469 1.00 76.56 174 ALA A CA 1
ATOM 1270 C C . ALA A 1 174 ? 31.788 -1.182 5.105 1.00 76.56 174 ALA A C 1
ATOM 1272 O O . ALA A 1 174 ? 32.845 -1.640 4.687 1.00 76.56 174 ALA A O 1
ATOM 1273 N N . ALA A 1 175 ? 31.726 -0.350 6.152 1.00 82.75 175 ALA A N 1
ATOM 1274 C CA . ALA A 1 175 ? 32.904 0.152 6.855 1.00 82.75 175 ALA A CA 1
ATOM 1275 C C . ALA A 1 175 ? 33.724 -0.964 7.525 1.00 82.75 175 ALA A C 1
ATOM 1277 O O . ALA A 1 175 ? 34.948 -0.905 7.521 1.00 82.75 175 ALA A O 1
ATOM 1278 N N . ALA A 1 176 ? 33.058 -1.986 8.076 1.00 86.75 176 ALA A N 1
ATOM 1279 C CA . ALA A 1 176 ? 33.716 -3.124 8.720 1.00 86.75 176 ALA A CA 1
ATOM 1280 C C . ALA A 1 176 ? 33.899 -4.340 7.793 1.00 86.75 176 ALA A C 1
ATOM 1282 O O . ALA A 1 176 ? 34.435 -5.354 8.232 1.00 86.75 176 ALA A O 1
ATOM 1283 N N . ALA A 1 177 ? 33.433 -4.260 6.540 1.00 86.12 177 ALA A N 1
ATOM 1284 C CA . ALA A 1 177 ? 33.467 -5.343 5.554 1.00 86.12 177 ALA A CA 1
ATOM 1285 C C . ALA A 1 177 ? 32.952 -6.705 6.083 1.00 86.12 177 ALA A C 1
ATOM 1287 O O . ALA A 1 177 ? 33.423 -7.761 5.666 1.00 86.12 177 ALA A O 1
ATOM 1288 N N . ASN A 1 178 ? 31.982 -6.695 7.003 1.00 87.50 178 ASN A N 1
ATOM 1289 C CA . ASN A 1 178 ? 31.572 -7.869 7.784 1.00 87.50 178 ASN A CA 1
ATOM 1290 C C . ASN A 1 178 ? 30.148 -8.346 7.464 1.00 87.50 178 ASN A C 1
ATOM 1292 O O . ASN A 1 178 ? 29.364 -8.644 8.364 1.00 87.50 178 ASN A O 1
ATOM 1296 N N . PHE A 1 179 ? 29.797 -8.392 6.182 1.00 86.50 179 PHE A N 1
ATOM 1297 C CA . PHE A 1 179 ? 28.466 -8.820 5.767 1.00 86.50 179 PHE A CA 1
ATOM 1298 C C . PHE A 1 179 ? 28.244 -10.318 6.025 1.00 86.50 179 PHE A C 1
ATOM 1300 O O . PHE A 1 179 ? 29.015 -11.156 5.560 1.00 86.50 179 PHE A O 1
ATOM 1307 N N . ALA A 1 180 ? 27.163 -10.652 6.726 1.00 87.62 180 ALA A N 1
ATOM 1308 C CA . ALA A 1 180 ? 26.690 -12.011 6.963 1.00 87.62 180 ALA A CA 1
ATOM 1309 C C . ALA A 1 180 ? 25.266 -12.166 6.418 1.00 87.62 180 ALA A C 1
ATOM 1311 O O . ALA A 1 180 ? 24.439 -11.272 6.581 1.00 87.62 180 ALA A O 1
ATOM 1312 N N . PHE A 1 181 ? 24.971 -13.296 5.773 1.00 85.06 181 PHE A N 1
ATOM 1313 C CA . PHE A 1 181 ? 23.642 -13.600 5.242 1.00 85.06 181 PHE A CA 1
ATOM 1314 C C . PHE A 1 181 ? 22.964 -14.688 6.074 1.00 85.06 181 PHE A C 1
ATOM 1316 O O . PHE A 1 181 ? 23.511 -15.778 6.240 1.00 85.06 181 PHE A O 1
ATOM 1323 N N . THR A 1 182 ? 21.748 -14.408 6.533 1.00 86.81 182 THR A N 1
ATOM 1324 C CA . THR A 1 182 ? 20.870 -15.366 7.206 1.00 86.81 182 THR A CA 1
ATOM 1325 C C . THR A 1 182 ? 19.689 -15.662 6.295 1.00 86.81 182 THR A C 1
ATOM 1327 O O . THR A 1 182 ? 18.904 -14.768 5.993 1.00 86.81 182 THR A O 1
ATOM 1330 N N . SER A 1 183 ? 19.549 -16.910 5.849 1.00 81.50 183 SER A N 1
ATOM 1331 C CA . SER A 1 183 ? 18.460 -17.316 4.956 1.00 81.50 183 SER A CA 1
ATOM 1332 C C . SER A 1 183 ? 17.102 -17.350 5.660 1.00 81.50 183 SER A C 1
ATOM 1334 O O . SER A 1 183 ? 17.005 -17.806 6.798 1.00 81.50 183 SER A O 1
ATOM 1336 N N . GLU A 1 184 ? 16.045 -16.995 4.937 1.00 77.31 184 GLU A N 1
ATOM 1337 C CA . GLU A 1 184 ? 14.648 -17.110 5.363 1.00 77.31 184 GLU A CA 1
ATOM 1338 C C . GLU A 1 184 ? 13.850 -18.014 4.414 1.00 77.31 184 GLU A C 1
ATOM 1340 O O . GLU A 1 184 ? 14.276 -18.332 3.300 1.00 77.31 184 GLU A O 1
ATOM 1345 N N . THR A 1 185 ? 12.666 -18.446 4.860 1.00 72.88 185 THR A N 1
ATOM 1346 C CA . THR A 1 185 ? 11.800 -19.310 4.048 1.00 72.88 185 THR A CA 1
ATOM 1347 C C . THR A 1 185 ? 11.285 -18.540 2.835 1.00 72.88 185 THR A C 1
ATOM 1349 O O . THR A 1 185 ? 10.569 -17.548 2.956 1.00 72.88 185 THR A O 1
ATOM 1352 N N . ARG A 1 186 ? 11.637 -19.020 1.642 1.00 66.06 186 ARG A N 1
ATOM 1353 C CA . ARG A 1 186 ? 11.231 -18.417 0.372 1.00 66.06 186 ARG A CA 1
ATOM 1354 C C . ARG A 1 186 ? 9.752 -18.712 0.085 1.00 66.06 186 ARG A C 1
ATOM 1356 O O . ARG A 1 186 ? 9.345 -19.869 0.212 1.00 66.06 186 ARG A O 1
ATOM 1363 N N . PRO A 1 187 ? 8.955 -17.729 -0.378 1.00 66.38 187 PRO A N 1
ATOM 1364 C CA . PRO A 1 187 ? 7.631 -18.010 -0.920 1.00 66.38 187 PRO A CA 1
ATOM 1365 C C . PRO A 1 187 ? 7.722 -19.059 -2.044 1.00 66.38 187 PRO A C 1
ATOM 1367 O O . PRO A 1 187 ? 8.670 -19.016 -2.838 1.00 66.38 187 PRO A O 1
ATOM 1370 N N . PRO A 1 188 ? 6.776 -20.009 -2.135 1.00 64.25 188 PRO A N 1
ATOM 1371 C CA . PRO A 1 188 ? 6.847 -21.093 -3.110 1.00 64.25 188 PRO A CA 1
ATOM 1372 C C . PRO A 1 188 ? 6.875 -20.564 -4.553 1.00 64.25 188 PRO A C 1
ATOM 1374 O O . PRO A 1 188 ? 6.076 -19.713 -4.944 1.00 64.25 188 PRO A O 1
ATOM 1377 N N . ALA A 1 189 ? 7.799 -21.094 -5.359 1.00 62.78 189 ALA A N 1
ATOM 1378 C CA . ALA A 1 189 ? 7.982 -20.748 -6.769 1.00 62.78 189 ALA A CA 1
ATOM 1379 C C . ALA A 1 189 ? 7.028 -21.544 -7.662 1.00 62.78 189 ALA A C 1
ATOM 1381 O O . ALA A 1 189 ? 7.434 -22.450 -8.381 1.00 62.78 189 ALA A O 1
ATOM 1382 N N . VAL A 1 190 ? 5.734 -21.244 -7.566 1.00 62.97 190 VAL A N 1
ATOM 1383 C CA . VAL A 1 190 ? 4.713 -21.910 -8.380 1.00 62.97 190 VAL A CA 1
ATOM 1384 C C . VAL A 1 190 ? 4.072 -20.880 -9.311 1.00 62.97 190 VAL A C 1
ATOM 1386 O O . VAL A 1 190 ? 3.319 -20.019 -8.840 1.00 62.97 190 VAL A O 1
ATOM 1389 N N . PRO A 1 191 ? 4.354 -20.927 -10.629 1.00 55.53 191 PRO A N 1
ATOM 1390 C CA . PRO A 1 191 ? 3.653 -20.108 -11.611 1.00 55.53 191 PRO A CA 1
ATOM 1391 C C . PRO A 1 191 ? 2.137 -20.306 -11.495 1.00 55.53 191 PRO A C 1
ATOM 1393 O O . PRO A 1 191 ? 1.648 -21.432 -11.490 1.00 55.53 191 PRO A O 1
ATOM 1396 N N . GLY A 1 192 ? 1.386 -19.210 -11.381 1.00 61.62 192 GLY A N 1
ATOM 1397 C CA . GLY A 1 192 ? -0.076 -19.253 -11.259 1.00 61.62 192 GLY A CA 1
ATOM 1398 C C . GLY A 1 192 ? -0.623 -19.423 -9.837 1.00 61.62 192 GLY A C 1
ATOM 1399 O O . GLY A 1 192 ? -1.844 -19.460 -9.678 1.00 61.62 192 GLY A O 1
ATOM 1400 N N . LEU A 1 193 ? 0.226 -19.466 -8.801 1.00 65.44 193 LEU A N 1
ATOM 1401 C CA . LEU A 1 193 ? -0.231 -19.441 -7.409 1.00 65.44 193 LEU A CA 1
ATOM 1402 C C . LEU A 1 193 ? -1.036 -18.164 -7.125 1.00 65.44 193 LEU A C 1
ATOM 1404 O O . LEU A 1 193 ? -0.554 -17.049 -7.321 1.00 65.44 193 LEU A O 1
ATOM 1408 N N . ARG A 1 194 ? -2.268 -18.330 -6.634 1.00 61.19 194 ARG A N 1
ATOM 1409 C CA . ARG A 1 194 ? -3.141 -17.229 -6.214 1.00 61.19 194 ARG A CA 1
ATOM 1410 C C . ARG A 1 194 ? -3.347 -17.297 -4.710 1.00 61.19 194 ARG A C 1
ATOM 1412 O O . ARG A 1 194 ? -3.831 -18.303 -4.201 1.00 61.19 194 ARG A O 1
ATOM 1419 N N . VAL A 1 195 ? -3.044 -16.209 -4.014 1.00 61.22 195 VAL A N 1
ATOM 1420 C CA . VAL A 1 195 ? -3.476 -16.026 -2.627 1.00 61.22 195 VAL A CA 1
ATOM 1421 C C . VAL A 1 195 ? -4.838 -15.343 -2.661 1.00 61.22 195 VAL A C 1
ATOM 1423 O O . VAL A 1 195 ? -4.961 -14.215 -3.133 1.00 61.22 195 VAL A O 1
ATOM 1426 N N . ARG A 1 196 ? -5.875 -16.035 -2.185 1.00 61.62 196 ARG A N 1
ATOM 1427 C CA . ARG A 1 196 ? -7.208 -15.459 -2.001 1.00 61.62 196 ARG A CA 1
ATOM 1428 C C . ARG A 1 196 ? -7.374 -15.107 -0.530 1.00 61.62 196 ARG A C 1
ATOM 1430 O O . ARG A 1 196 ? -7.554 -15.994 0.297 1.00 61.62 196 ARG A O 1
ATOM 1437 N N . VAL A 1 197 ? -7.291 -13.821 -0.213 1.00 57.00 197 VAL A N 1
ATOM 1438 C CA . VAL A 1 197 ? -7.611 -13.329 1.128 1.00 57.00 197 VAL A CA 1
ATOM 1439 C C . VAL A 1 197 ? -9.112 -13.072 1.171 1.00 57.00 197 VAL A C 1
ATOM 1441 O O . VAL A 1 197 ? -9.598 -12.127 0.557 1.00 57.00 197 VAL A O 1
ATOM 1444 N N . ASN A 1 198 ? -9.850 -13.938 1.861 1.00 64.31 198 ASN A N 1
ATOM 1445 C CA . ASN A 1 198 ? -11.234 -13.656 2.219 1.00 64.31 198 ASN A CA 1
ATOM 1446 C C . ASN A 1 198 ? -11.202 -12.858 3.522 1.00 64.31 198 ASN A C 1
ATOM 1448 O O . ASN A 1 198 ? -10.763 -13.382 4.544 1.00 64.31 198 ASN A O 1
ATOM 1452 N N . TYR A 1 199 ? -11.640 -11.605 3.487 1.00 53.06 199 TYR A N 1
ATOM 1453 C CA . TYR A 1 199 ? -11.886 -10.836 4.698 1.00 53.06 199 TYR A CA 1
ATOM 1454 C C . TYR A 1 199 ? -13.395 -10.748 4.915 1.00 53.06 199 TYR A C 1
ATOM 1456 O O . TYR A 1 199 ? -14.151 -10.427 4.000 1.00 53.06 199 TYR A O 1
ATOM 1464 N N . THR A 1 200 ? -13.834 -11.034 6.134 1.00 60.59 200 THR A N 1
ATOM 1465 C CA . THR A 1 200 ? -15.192 -10.722 6.575 1.00 60.59 200 THR A CA 1
ATOM 1466 C C . THR A 1 200 ? -15.084 -9.416 7.343 1.00 60.59 200 THR A C 1
ATOM 1468 O O . THR A 1 200 ? -14.550 -9.400 8.450 1.00 60.59 200 THR A O 1
ATOM 1471 N N . GLY A 1 201 ? -15.509 -8.302 6.745 1.00 55.47 201 GLY A N 1
ATOM 1472 C CA . GLY A 1 201 ? -15.599 -7.042 7.481 1.00 55.47 201 GLY A CA 1
ATOM 1473 C C . GLY A 1 201 ? -16.574 -7.204 8.648 1.00 55.47 201 GLY A C 1
ATOM 1474 O O . GLY A 1 201 ? -17.687 -7.689 8.453 1.00 55.47 201 GLY A O 1
ATOM 1475 N N . SER A 1 202 ? -16.174 -6.826 9.860 1.00 59.56 202 SER A N 1
ATOM 1476 C CA . SER A 1 202 ? -17.107 -6.725 10.980 1.00 59.56 202 SER A CA 1
ATOM 1477 C C . SER A 1 202 ? -17.929 -5.449 10.811 1.00 59.56 202 SER A C 1
ATOM 1479 O O . SER A 1 202 ? -17.403 -4.345 10.946 1.00 59.56 202 SER A O 1
ATOM 1481 N N . THR A 1 203 ? -19.215 -5.577 10.498 1.00 59.59 203 THR A N 1
ATOM 1482 C CA . THR A 1 203 ? -20.143 -4.442 10.517 1.00 59.59 203 THR A CA 1
ATOM 1483 C C . THR A 1 203 ? -20.513 -4.131 11.966 1.00 59.59 203 THR A C 1
ATOM 1485 O O . THR A 1 203 ? -21.159 -4.949 12.620 1.00 59.59 203 THR A O 1
ATOM 1488 N N . PHE A 1 204 ? -20.113 -2.965 12.472 1.00 63.16 204 PHE A N 1
ATOM 1489 C CA . PHE A 1 204 ? -20.589 -2.442 13.753 1.00 63.16 204 PHE A CA 1
ATOM 1490 C C . PHE A 1 204 ? -21.917 -1.710 13.529 1.00 63.16 204 PHE A C 1
ATOM 1492 O O . PHE A 1 204 ? -21.965 -0.748 12.764 1.00 63.16 204 PHE A O 1
ATOM 1499 N N . ASN A 1 205 ? -22.997 -2.170 14.162 1.00 74.12 205 ASN A N 1
ATOM 1500 C CA . ASN A 1 205 ? -24.278 -1.468 14.145 1.00 74.12 205 ASN A CA 1
ATOM 1501 C C . ASN A 1 205 ? -24.487 -0.770 15.503 1.00 74.12 205 ASN A C 1
ATOM 1503 O O . ASN A 1 205 ? -24.744 -1.460 16.492 1.00 74.12 205 ASN A O 1
ATOM 1507 N N . PRO A 1 206 ? -24.422 0.574 15.567 1.00 70.12 206 PRO A N 1
ATOM 1508 C CA . PRO A 1 206 ? -24.533 1.321 16.822 1.00 70.12 206 PRO A CA 1
ATOM 1509 C C . PRO A 1 206 ? -25.916 1.216 17.483 1.00 70.12 206 PRO A C 1
ATOM 1511 O O . PRO A 1 206 ? -26.051 1.558 18.654 1.00 70.12 206 PRO A O 1
ATOM 1514 N N . ALA A 1 207 ? -26.934 0.738 16.757 1.00 77.06 207 ALA A N 1
ATOM 1515 C CA . ALA A 1 207 ? -28.285 0.540 17.275 1.00 77.06 207 ALA A CA 1
ATOM 1516 C C . ALA A 1 207 ? -28.498 -0.834 17.937 1.00 77.06 207 ALA A C 1
ATOM 1518 O O . ALA A 1 207 ? -29.575 -1.085 18.471 1.00 77.06 207 ALA A O 1
ATOM 1519 N N . THR A 1 208 ? -27.510 -1.735 17.898 1.00 79.56 208 THR A N 1
ATOM 1520 C CA . THR A 1 208 ? -27.620 -3.087 18.468 1.00 79.56 208 THR A CA 1
ATOM 1521 C C . THR A 1 208 ? -26.527 -3.339 19.496 1.00 79.56 208 THR A C 1
ATOM 1523 O O . THR A 1 208 ? -25.359 -3.075 19.226 1.00 79.56 208 THR A O 1
ATOM 1526 N N . THR A 1 209 ? -26.884 -3.907 20.647 1.00 83.62 209 THR A N 1
ATOM 1527 C CA . THR A 1 209 ? -25.933 -4.325 21.689 1.00 83.62 209 THR A CA 1
ATOM 1528 C C . THR A 1 209 ? -26.172 -5.776 22.112 1.00 83.62 209 THR A C 1
ATOM 1530 O O . THR A 1 209 ? -27.190 -6.389 21.766 1.00 83.62 209 THR A O 1
ATOM 1533 N N . THR A 1 210 ? -25.245 -6.370 22.863 1.00 85.88 210 THR A N 1
ATOM 1534 C CA . THR A 1 210 ? -25.396 -7.724 23.412 1.00 85.88 210 THR A CA 1
ATOM 1535 C C . THR A 1 210 ? -25.685 -7.697 24.912 1.00 85.88 210 THR A C 1
ATOM 1537 O O . THR A 1 210 ? -25.339 -6.755 25.624 1.00 85.88 210 THR A O 1
ATOM 1540 N N . ALA A 1 211 ? -26.305 -8.761 25.431 1.00 86.75 211 ALA A N 1
ATOM 1541 C CA . ALA A 1 211 ? -26.511 -8.901 26.874 1.00 86.75 211 ALA A CA 1
ATOM 1542 C C . ALA A 1 211 ? -25.177 -8.953 27.650 1.00 86.75 211 ALA A C 1
ATOM 1544 O O . ALA A 1 211 ? -25.101 -8.464 28.776 1.00 86.75 211 ALA A O 1
ATOM 1545 N N . ALA A 1 212 ? -24.123 -9.502 27.033 1.00 87.06 212 ALA A N 1
ATOM 1546 C CA . ALA A 1 212 ? -22.785 -9.551 27.614 1.00 87.06 212 ALA A CA 1
ATOM 1547 C C . ALA A 1 212 ? -22.164 -8.151 27.746 1.00 87.06 212 ALA A C 1
ATOM 1549 O O . ALA A 1 212 ? -21.531 -7.857 28.758 1.00 87.06 212 ALA A O 1
ATOM 1550 N N . ASP A 1 213 ? -22.384 -7.267 26.771 1.00 86.00 213 ASP A N 1
ATOM 1551 C CA . ASP A 1 213 ? -21.914 -5.879 26.832 1.00 86.00 213 ASP A CA 1
ATOM 1552 C C . ASP A 1 213 ? -22.656 -5.095 27.914 1.00 86.00 213 ASP A C 1
ATOM 1554 O O . ASP A 1 213 ? -22.029 -4.461 28.762 1.00 86.00 213 ASP A O 1
ATOM 1558 N N . MET A 1 214 ? -23.984 -5.242 27.974 1.00 90.75 214 MET A N 1
ATOM 1559 C CA . MET A 1 214 ? -24.812 -4.609 29.006 1.00 90.75 214 MET A CA 1
ATOM 1560 C C . MET A 1 214 ? -24.428 -5.047 30.429 1.00 90.75 214 MET A C 1
ATOM 1562 O O . MET A 1 214 ? -24.512 -4.255 31.369 1.00 90.75 214 MET A O 1
ATOM 1566 N N . ALA A 1 215 ? -23.978 -6.292 30.613 1.00 91.31 215 ALA A N 1
ATOM 1567 C CA . ALA A 1 215 ? -23.548 -6.807 31.913 1.00 91.31 215 ALA A CA 1
ATOM 1568 C C . ALA A 1 215 ? -22.255 -6.154 32.434 1.00 91.31 215 ALA A C 1
ATOM 1570 O O . ALA A 1 215 ? -22.052 -6.104 33.647 1.00 91.31 215 ALA A O 1
ATOM 1571 N N . ARG A 1 216 ? -21.403 -5.628 31.542 1.00 92.31 216 ARG A N 1
ATOM 1572 C CA . ARG A 1 216 ? -20.124 -4.981 31.890 1.00 92.31 216 ARG A CA 1
ATOM 1573 C C . ARG A 1 216 ? -20.275 -3.518 32.306 1.00 92.31 216 ARG A C 1
ATOM 1575 O O . ARG A 1 216 ? -19.300 -2.920 32.774 1.00 92.31 216 ARG A O 1
ATOM 1582 N N . ILE A 1 217 ? -21.468 -2.943 32.153 1.00 93.50 217 ILE A N 1
ATOM 1583 C CA . ILE A 1 217 ? -21.745 -1.557 32.528 1.00 93.50 217 ILE A CA 1
ATOM 1584 C C . ILE A 1 217 ? -21.653 -1.404 34.044 1.00 93.50 217 ILE A C 1
ATOM 1586 O O . ILE A 1 217 ? -22.352 -2.086 34.800 1.00 93.50 217 ILE A O 1
ATOM 1590 N N . HIS A 1 218 ? -20.807 -0.475 34.475 1.00 93.88 218 HIS A N 1
ATOM 1591 C CA . HIS A 1 218 ? -20.666 -0.070 35.867 1.00 93.88 218 HIS A CA 1
ATOM 1592 C C . HIS A 1 218 ? -20.172 1.375 35.960 1.00 93.88 218 HIS A C 1
ATOM 1594 O O . HIS A 1 218 ? -19.844 2.006 34.954 1.00 93.88 218 HIS A O 1
ATOM 1600 N N . THR A 1 219 ? -20.166 1.910 37.174 1.00 92.31 219 THR A N 1
ATOM 1601 C CA . THR A 1 219 ? -19.700 3.264 37.469 1.00 92.31 219 THR A CA 1
ATOM 1602 C C . THR A 1 219 ? -18.266 3.243 37.979 1.00 92.31 219 THR A C 1
ATOM 1604 O O . THR A 1 219 ? -17.897 2.355 38.744 1.00 92.31 219 THR A O 1
ATOM 1607 N N . VAL A 1 220 ? -17.470 4.235 37.590 1.00 88.94 220 VAL A N 1
ATOM 1608 C CA . VAL A 1 220 ? -16.099 4.438 38.065 1.00 88.94 220 VAL A CA 1
ATOM 1609 C C . VAL A 1 220 ? -15.918 5.912 38.451 1.00 88.94 220 VAL A C 1
ATOM 1611 O O . VAL A 1 220 ? -16.158 6.784 37.612 1.00 88.94 220 VAL A O 1
ATOM 1614 N N . PRO A 1 221 ? -15.468 6.221 39.678 1.00 84.69 221 PRO A N 1
ATOM 1615 C CA . PRO A 1 221 ? -15.246 5.292 40.791 1.00 84.69 221 PRO A CA 1
ATOM 1616 C C . PRO A 1 221 ? -16.564 4.825 41.440 1.00 84.69 221 PRO A C 1
ATOM 1618 O O . PRO A 1 221 ? -17.550 5.560 41.459 1.00 84.69 221 PRO A O 1
ATOM 1621 N N . ASP A 1 222 ? -16.568 3.614 42.002 1.00 82.00 222 ASP A N 1
ATOM 1622 C CA . ASP A 1 222 ? -17.624 3.119 42.897 1.00 82.00 222 ASP A CA 1
ATOM 1623 C C . ASP A 1 222 ? -16.992 2.377 44.092 1.00 82.00 222 ASP A C 1
ATOM 1625 O O . ASP A 1 222 ? -16.358 1.338 43.883 1.00 82.00 222 ASP A O 1
ATOM 1629 N N . PRO A 1 223 ? -17.124 2.878 45.337 1.00 77.62 223 PRO A N 1
ATOM 1630 C CA . PRO A 1 223 ? -17.790 4.128 45.724 1.00 77.62 223 PRO A CA 1
ATOM 1631 C C . PRO A 1 223 ? -17.034 5.385 45.257 1.00 77.62 223 PRO A C 1
ATOM 1633 O O . PRO A 1 223 ? -15.806 5.403 45.171 1.00 77.62 223 PRO A O 1
ATOM 1636 N N . TYR A 1 224 ? -17.771 6.466 44.994 1.00 80.62 224 TYR A N 1
ATOM 1637 C CA . TYR A 1 224 ? -17.193 7.783 44.731 1.00 80.62 224 TYR A CA 1
ATOM 1638 C C . TYR A 1 224 ? -16.788 8.462 46.045 1.00 80.62 224 TYR A C 1
ATOM 1640 O O . TYR A 1 224 ? -17.640 8.746 46.893 1.00 80.62 224 TYR A O 1
ATOM 1648 N N . TYR A 1 225 ? -15.492 8.757 46.175 1.00 73.06 225 TYR A N 1
ATOM 1649 C CA . TYR A 1 225 ? -14.904 9.566 47.243 1.00 73.06 225 TYR A CA 1
ATOM 1650 C C . TYR A 1 225 ? -14.381 10.891 46.668 1.00 73.06 225 TYR A C 1
ATOM 1652 O O . TYR A 1 225 ? -13.775 10.899 45.600 1.00 73.06 225 TYR A O 1
ATOM 1660 N N . VAL A 1 226 ? -14.566 11.994 47.407 1.00 57.44 226 VAL A N 1
ATOM 1661 C CA . VAL A 1 226 ? -14.245 13.402 47.041 1.00 57.44 226 VAL A CA 1
ATOM 1662 C C . VAL A 1 226 ? -12.751 13.675 46.749 1.00 57.44 226 VAL A C 1
ATOM 1664 O O . VAL A 1 226 ? -12.366 14.801 46.463 1.00 57.44 226 VAL A O 1
ATOM 1667 N N . SER A 1 227 ? -11.887 12.661 46.777 1.00 54.47 227 SER A N 1
ATOM 1668 C CA . SER A 1 227 ? -10.477 12.766 46.393 1.00 54.47 227 SER A CA 1
ATOM 1669 C C . SER A 1 227 ? -10.151 11.795 45.254 1.00 54.47 227 SER A C 1
ATOM 1671 O O . SER A 1 227 ? -9.394 10.840 45.436 1.00 54.47 227 SER A O 1
ATOM 1673 N N . ASN A 1 228 ? -10.755 11.988 44.081 1.00 52.09 228 ASN A N 1
ATOM 1674 C CA . ASN A 1 228 ? -10.357 11.245 42.886 1.00 52.09 228 ASN A CA 1
ATOM 1675 C C . ASN A 1 228 ? -9.170 11.959 42.209 1.00 52.09 228 ASN A C 1
ATOM 1677 O O . ASN A 1 228 ? -9.196 13.173 42.028 1.00 52.09 228 ASN A O 1
ATOM 1681 N N . ALA A 1 229 ? -8.144 11.210 41.794 1.00 53.00 229 ALA A N 1
ATOM 1682 C CA . ALA A 1 229 ? -6.956 11.732 41.104 1.00 53.00 229 ALA A CA 1
ATOM 1683 C C . ALA A 1 229 ? -7.259 12.403 39.744 1.00 53.00 229 ALA A C 1
ATOM 1685 O O . ALA A 1 229 ? -6.383 13.033 39.158 1.00 53.00 229 ALA A O 1
ATOM 1686 N N . LEU A 1 230 ? -8.492 12.268 39.240 1.00 51.19 230 LEU A N 1
ATOM 1687 C CA . LEU A 1 230 ? -8.986 12.912 38.019 1.00 51.19 230 LEU A CA 1
ATOM 1688 C C . LEU A 1 230 ? -9.609 14.304 38.253 1.00 51.19 230 LEU A C 1
ATOM 1690 O O . LEU A 1 230 ? -10.001 14.958 37.287 1.00 51.19 230 LEU A O 1
ATOM 1694 N N . GLU A 1 231 ? -9.727 14.768 39.501 1.00 53.69 231 GLU A N 1
ATOM 1695 C CA . GLU A 1 231 ? -10.364 16.048 39.832 1.00 53.69 231 GLU A CA 1
ATOM 1696 C C . GLU A 1 231 ? -9.321 17.158 40.008 1.00 53.69 231 GLU A C 1
ATOM 1698 O O . GLU A 1 231 ? -8.492 17.129 40.913 1.00 53.69 231 GLU A O 1
ATOM 1703 N N . THR A 1 232 ? -9.361 18.166 39.132 1.00 53.59 232 THR A N 1
ATOM 1704 C CA . THR A 1 232 ? -8.421 19.302 39.156 1.00 53.59 232 THR A CA 1
ATOM 1705 C C . THR A 1 232 ? -8.789 20.384 40.177 1.00 53.59 232 THR A C 1
ATOM 1707 O O . THR A 1 232 ? -7.953 21.224 40.501 1.00 53.59 232 THR A O 1
ATOM 1710 N N . ASN A 1 233 ? -10.029 20.396 40.685 1.00 56.72 233 ASN A N 1
ATOM 1711 C CA . ASN A 1 233 ? -10.501 21.301 41.738 1.00 56.72 233 ASN A CA 1
ATOM 1712 C C . ASN A 1 233 ? -11.766 20.749 42.436 1.00 56.72 233 ASN A C 1
ATOM 1714 O O . ASN A 1 233 ? -12.470 19.911 41.879 1.00 56.72 233 ASN A O 1
ATOM 1718 N N . ALA A 1 234 ? -12.106 21.281 43.618 1.00 55.59 234 ALA A N 1
ATOM 1719 C CA . ALA A 1 234 ? -13.253 20.849 44.437 1.00 55.59 234 ALA A CA 1
ATOM 1720 C C . ALA A 1 234 ? -14.646 21.044 43.788 1.00 55.59 234 ALA A C 1
ATOM 1722 O O . ALA A 1 234 ? -15.652 20.558 44.310 1.00 55.59 234 ALA A O 1
ATOM 1723 N N . ASN A 1 235 ? -14.722 21.764 42.663 1.00 59.72 235 ASN A N 1
ATOM 1724 C CA . ASN A 1 235 ? -15.964 22.030 41.935 1.00 59.72 235 ASN A CA 1
ATOM 1725 C C . ASN A 1 235 ? -16.194 21.066 40.757 1.00 59.72 235 ASN A C 1
ATOM 1727 O O . ASN A 1 235 ? -17.320 20.994 40.255 1.00 59.72 235 ASN A O 1
ATOM 1731 N N . ASN A 1 236 ? -15.170 20.315 40.345 1.00 66.12 236 ASN A N 1
ATOM 1732 C CA . ASN A 1 236 ? -15.209 19.387 39.219 1.00 66.12 236 ASN A CA 1
ATOM 1733 C C . ASN A 1 236 ? -15.325 17.946 39.713 1.00 66.12 236 ASN A C 1
ATOM 1735 O O . ASN A 1 236 ? -14.353 17.198 39.704 1.00 66.12 236 ASN A O 1
ATOM 1739 N N . LYS A 1 237 ? -16.541 17.562 40.117 1.00 76.00 237 LYS A N 1
ATOM 1740 C CA . LYS A 1 237 ? -16.853 16.179 4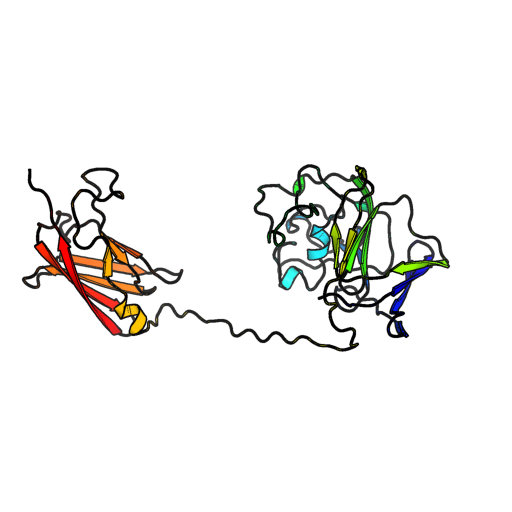0.488 1.00 76.00 237 LYS A CA 1
ATOM 1741 C C . LYS A 1 237 ? -17.070 15.319 39.252 1.00 76.00 237 LYS A C 1
ATOM 1743 O O . LYS A 1 237 ? -17.833 15.725 38.377 1.00 76.00 237 LYS A O 1
ATOM 1748 N N . VAL A 1 238 ? -16.449 14.143 39.188 1.00 82.62 238 VAL A N 1
ATOM 1749 C CA . VAL A 1 238 ? -16.512 13.267 38.005 1.00 82.62 238 VAL A CA 1
ATOM 1750 C C . VAL A 1 238 ? -16.842 11.828 38.393 1.00 82.62 238 VAL A C 1
ATOM 1752 O O . VAL A 1 238 ? -16.076 11.161 39.087 1.00 82.62 238 VAL A O 1
ATOM 1755 N N . LEU A 1 239 ? -17.960 11.321 37.871 1.00 89.19 239 LEU A N 1
ATOM 1756 C CA . LEU A 1 239 ? -18.308 9.901 37.883 1.00 89.19 239 LEU A CA 1
ATOM 1757 C C . LEU A 1 239 ? -18.590 9.441 36.459 1.00 89.19 239 LEU A C 1
ATOM 1759 O O . LEU A 1 239 ? -19.376 10.058 35.747 1.00 89.19 239 LEU A O 1
ATOM 1763 N N . ASN A 1 240 ? -17.969 8.343 36.051 1.00 91.50 240 ASN A N 1
ATOM 1764 C CA . ASN A 1 240 ? -18.092 7.809 34.703 1.00 91.50 240 ASN A CA 1
ATOM 1765 C C . ASN A 1 240 ? -18.927 6.533 34.703 1.00 91.50 240 ASN A C 1
ATOM 1767 O O . ASN A 1 240 ? -18.698 5.640 35.511 1.00 91.50 240 ASN A O 1
ATOM 1771 N N . PHE A 1 241 ? -19.852 6.416 33.758 1.00 94.25 241 PHE A N 1
ATOM 1772 C CA . PHE A 1 241 ? -20.456 5.147 33.364 1.00 94.25 241 PHE A CA 1
ATOM 1773 C C . PHE A 1 241 ? -19.589 4.547 32.260 1.00 94.25 241 PHE A C 1
ATOM 1775 O O . PHE A 1 241 ? -19.418 5.181 31.219 1.00 94.25 241 PHE A O 1
ATOM 1782 N N . VAL A 1 242 ? -19.026 3.360 32.484 1.00 92.12 242 VAL A N 1
ATOM 1783 C CA . VAL A 1 242 ? -18.095 2.713 31.545 1.00 92.12 242 VAL A CA 1
ATOM 1784 C C . VAL A 1 242 ? -18.708 1.474 30.896 1.00 92.12 242 VAL A C 1
ATOM 1786 O O . VAL A 1 242 ? -19.654 0.895 31.429 1.00 92.12 242 VAL A O 1
ATOM 1789 N N . ASN A 1 243 ? -18.151 1.055 29.756 1.00 91.81 243 ASN A N 1
ATOM 1790 C CA . ASN A 1 243 ? -18.649 -0.041 28.911 1.00 91.81 243 ASN A CA 1
ATOM 1791 C C . ASN A 1 243 ? -20.069 0.192 28.370 1.00 91.81 243 ASN A C 1
ATOM 1793 O O . ASN A 1 243 ? -20.807 -0.763 28.130 1.00 91.81 243 ASN A O 1
ATOM 1797 N N . LEU A 1 244 ? -20.466 1.455 28.197 1.00 91.81 244 LEU A N 1
ATOM 1798 C CA . LEU A 1 244 ? -21.740 1.777 27.565 1.00 91.81 244 LEU A CA 1
ATOM 1799 C C . LEU A 1 244 ? -21.725 1.392 26.077 1.00 91.81 244 LEU A C 1
ATOM 1801 O O . LEU A 1 244 ? -20.699 1.588 25.421 1.00 91.81 244 LEU A O 1
ATOM 1805 N N . PRO A 1 245 ? -22.848 0.891 25.532 1.00 90.50 245 PRO A N 1
ATOM 1806 C CA . PRO A 1 245 ? -23.000 0.730 24.088 1.00 90.50 245 PRO A CA 1
ATOM 1807 C C . PRO A 1 245 ? -22.973 2.097 23.394 1.00 90.50 245 PRO A C 1
ATOM 1809 O O . PRO A 1 245 ? -23.246 3.104 24.035 1.00 90.50 245 PRO A O 1
ATOM 1812 N N . ALA A 1 246 ? -22.717 2.130 22.082 1.00 88.88 246 ALA A N 1
ATOM 1813 C CA . ALA A 1 246 ? -22.642 3.368 21.293 1.00 88.88 246 ALA A CA 1
ATOM 1814 C C . ALA A 1 246 ? -23.832 4.324 21.480 1.00 88.88 246 ALA A C 1
ATOM 1816 O O . ALA A 1 246 ? -23.665 5.539 21.404 1.00 88.88 246 ALA A O 1
ATOM 1817 N N . GLN A 1 247 ? -25.033 3.800 21.727 1.00 91.44 247 GLN A N 1
ATOM 1818 C CA . GLN A 1 247 ? -26.208 4.602 22.048 1.00 91.44 247 GLN A CA 1
ATOM 1819 C C . GLN A 1 247 ? -26.875 4.076 23.315 1.00 91.44 247 GLN A C 1
ATOM 1821 O O . GLN A 1 247 ? -27.176 2.886 23.415 1.00 91.44 247 GLN A O 1
ATOM 1826 N N . ALA A 1 248 ? -27.116 4.960 24.283 1.00 93.75 248 ALA A N 1
ATOM 1827 C CA . ALA A 1 248 ? -27.814 4.618 25.517 1.00 93.75 248 ALA A CA 1
ATOM 1828 C C . ALA A 1 248 ? -28.421 5.838 26.217 1.00 93.75 248 ALA A C 1
ATOM 1830 O O . ALA A 1 248 ? -27.918 6.958 26.125 1.00 93.75 248 ALA A O 1
ATOM 1831 N N . ILE A 1 249 ? -29.463 5.592 27.008 1.00 96.00 249 ILE A N 1
ATOM 1832 C CA . ILE A 1 249 ? -30.004 6.546 27.978 1.00 96.00 249 ILE A CA 1
ATOM 1833 C C . ILE A 1 249 ? -29.713 6.018 29.381 1.00 96.00 249 ILE A C 1
ATOM 1835 O O . ILE A 1 249 ? -30.142 4.921 29.737 1.00 96.00 249 ILE A O 1
ATOM 1839 N N . VAL A 1 250 ? -29.022 6.813 30.195 1.00 96.81 250 VAL A N 1
ATOM 1840 C CA . VAL A 1 250 ? -28.732 6.511 31.602 1.00 96.81 250 VAL A CA 1
ATOM 1841 C C . VAL A 1 250 ? -29.635 7.361 32.490 1.00 96.81 250 VAL A C 1
ATOM 1843 O O . VAL A 1 250 ? -29.561 8.588 32.482 1.00 96.81 250 VAL A O 1
ATOM 1846 N N . ARG A 1 251 ? -30.494 6.718 33.280 1.00 97.56 251 ARG A N 1
ATOM 1847 C CA . ARG A 1 251 ? -31.374 7.377 34.258 1.00 97.56 251 ARG A CA 1
ATOM 1848 C C . ARG A 1 251 ? -30.879 7.091 35.664 1.00 97.56 251 ARG A C 1
ATOM 1850 O O . ARG A 1 251 ? -30.649 5.934 35.996 1.00 97.56 251 ARG A O 1
ATOM 1857 N N . ILE A 1 252 ? -30.730 8.128 36.478 1.00 97.38 252 ILE A N 1
ATOM 1858 C CA . ILE A 1 252 ? -30.186 8.040 37.837 1.00 97.38 252 ILE A CA 1
ATOM 1859 C C . ILE A 1 252 ? -31.314 8.285 38.835 1.00 97.38 252 ILE A C 1
ATOM 1861 O O . ILE A 1 252 ? -32.038 9.273 38.711 1.00 97.38 252 ILE A O 1
ATOM 1865 N N . TYR A 1 253 ? -31.435 7.423 39.840 1.00 96.75 253 TYR A N 1
ATOM 1866 C CA . TYR A 1 253 ? -32.481 7.457 40.859 1.00 96.75 253 TYR A CA 1
ATOM 1867 C C . TYR A 1 253 ? -31.894 7.445 42.271 1.00 96.75 253 TYR A C 1
ATOM 1869 O O . TYR A 1 253 ? -30.864 6.817 42.524 1.00 96.75 253 TYR A O 1
ATOM 1877 N N . SER A 1 254 ? -32.570 8.113 43.204 1.00 94.38 254 SER A N 1
ATOM 1878 C CA . SER A 1 254 ? -32.310 7.964 44.639 1.00 94.38 254 SER A CA 1
ATOM 1879 C C . SER A 1 254 ? -32.813 6.610 45.155 1.00 94.38 254 SER A C 1
ATOM 1881 O O . SER A 1 254 ? -33.602 5.930 44.496 1.00 94.38 254 SER A O 1
ATOM 1883 N N . VAL A 1 255 ? -32.438 6.252 46.388 1.00 93.44 255 VAL A N 1
ATOM 1884 C CA . VAL A 1 255 ? -32.972 5.059 47.074 1.00 93.44 255 VAL A CA 1
ATOM 1885 C C . VAL A 1 255 ? -34.501 5.086 47.235 1.00 93.44 255 VAL A C 1
ATOM 1887 O O . VAL A 1 255 ? -35.133 4.039 47.297 1.00 93.44 255 VAL A O 1
ATOM 1890 N N . SER A 1 256 ? -35.099 6.282 47.271 1.00 92.50 256 SER A N 1
ATOM 1891 C CA . SER A 1 256 ? -36.549 6.494 47.337 1.00 92.50 256 SER A CA 1
ATOM 1892 C C . SER A 1 256 ? -37.243 6.460 45.968 1.00 92.50 256 SER A C 1
ATOM 1894 O O . SER A 1 256 ? -38.437 6.735 45.886 1.00 92.50 256 SER A O 1
ATOM 1896 N N . GLY A 1 257 ? -36.517 6.151 44.887 1.00 90.06 257 GLY A N 1
ATOM 1897 C CA . GLY A 1 257 ? -37.061 6.067 43.528 1.00 90.06 257 GLY A CA 1
ATOM 1898 C C . GLY A 1 257 ? -37.257 7.418 42.833 1.00 90.06 257 GLY A C 1
ATOM 1899 O O . GLY A 1 257 ? -37.849 7.476 41.757 1.00 90.06 257 GLY A O 1
ATOM 1900 N N . VAL A 1 258 ? -36.754 8.515 43.407 1.00 94.50 258 VAL A N 1
ATOM 1901 C CA . VAL A 1 258 ? -36.853 9.847 42.795 1.00 94.50 258 VAL A CA 1
ATOM 1902 C C . VAL A 1 258 ? -35.833 9.966 41.669 1.00 94.50 258 VAL A C 1
ATOM 1904 O O . VAL A 1 258 ? -34.651 9.689 41.866 1.00 94.50 258 VAL A O 1
ATOM 1907 N N . LEU A 1 259 ? -36.280 10.413 40.493 1.00 95.38 259 LEU A N 1
ATOM 1908 C CA . LEU A 1 259 ? -35.408 10.664 39.347 1.00 95.38 259 LEU A CA 1
ATOM 1909 C C . LEU A 1 259 ? -34.481 11.856 39.625 1.00 95.38 259 LEU A C 1
ATOM 1911 O O . LEU A 1 259 ? -34.922 13.003 39.701 1.00 95.38 259 LEU A O 1
ATOM 1915 N N . VAL A 1 260 ? -33.186 11.578 39.722 1.00 96.31 260 VAL A N 1
ATOM 1916 C CA . VAL A 1 260 ? -32.127 12.553 39.999 1.00 96.31 260 VAL A CA 1
ATOM 1917 C C . VAL A 1 260 ? -31.667 13.239 38.720 1.00 96.31 260 VAL A C 1
ATOM 1919 O O . VAL A 1 260 ? -31.554 14.466 38.699 1.00 96.31 260 VAL A O 1
ATOM 1922 N N . ASN A 1 261 ? -31.382 12.461 37.668 1.00 96.06 261 ASN A N 1
ATOM 1923 C CA . ASN A 1 261 ? -30.932 12.973 36.372 1.00 96.06 261 ASN A CA 1
ATOM 1924 C C . ASN A 1 261 ? -31.132 11.953 35.233 1.00 96.06 261 ASN A C 1
ATOM 1926 O O . ASN A 1 261 ? -31.312 10.760 35.481 1.00 96.06 261 ASN A O 1
ATOM 1930 N N . VAL A 1 262 ? -31.096 12.434 33.989 1.00 96.19 262 VAL A N 1
ATOM 1931 C CA . VAL A 1 262 ? -31.131 11.637 32.755 1.00 96.19 262 VAL A CA 1
ATOM 1932 C C . VAL A 1 262 ? -29.991 12.102 31.857 1.00 96.19 262 VAL A C 1
ATOM 1934 O O . VAL A 1 262 ? -29.880 13.292 31.574 1.00 96.19 262 VAL A O 1
ATOM 1937 N N . LEU A 1 263 ? -29.161 11.167 31.408 1.00 95.12 263 LEU A N 1
ATOM 1938 C CA . LEU A 1 263 ? -28.004 11.422 30.559 1.00 95.12 263 LEU A CA 1
ATOM 1939 C C . LEU A 1 263 ? -28.152 10.637 29.255 1.00 95.12 263 LEU A C 1
ATOM 1941 O O . LEU A 1 263 ? -28.467 9.446 29.278 1.00 95.12 263 LEU A O 1
ATOM 1945 N N . THR A 1 264 ? -27.902 11.299 28.129 1.00 94.12 264 THR A N 1
ATOM 1946 C CA . THR A 1 264 ? -27.940 10.680 26.799 1.00 94.12 264 THR A CA 1
ATOM 1947 C C . THR A 1 264 ? -26.517 10.421 26.324 1.00 94.12 264 THR A C 1
ATOM 1949 O O . THR A 1 264 ? -25.677 11.317 26.374 1.00 94.12 264 THR A O 1
ATOM 1952 N N . HIS A 1 265 ? -26.255 9.213 25.838 1.00 91.75 265 HIS A N 1
ATOM 1953 C CA . HIS A 1 265 ? -24.981 8.810 25.259 1.00 91.75 265 HIS A CA 1
ATOM 1954 C C . HIS A 1 265 ? -25.183 8.440 23.791 1.00 91.75 265 HIS A C 1
ATOM 1956 O O . HIS A 1 265 ? -26.023 7.599 23.482 1.00 91.75 265 HIS A O 1
ATOM 1962 N N . ASN A 1 266 ? -24.429 9.099 22.912 1.00 89.88 266 ASN A N 1
ATOM 1963 C CA . ASN A 1 266 ? -24.403 8.867 21.472 1.00 89.88 266 ASN A CA 1
ATOM 1964 C C . ASN A 1 266 ? -22.954 9.004 20.992 1.00 89.88 266 ASN A C 1
ATOM 1966 O O . ASN A 1 266 ? -22.458 10.120 20.845 1.00 89.88 266 ASN A O 1
ATOM 1970 N N . ASP A 1 267 ? -22.286 7.881 20.761 1.00 82.50 267 ASP A N 1
ATOM 1971 C CA . ASP A 1 267 ? -20.886 7.811 20.360 1.00 82.50 267 ASP A CA 1
ATOM 1972 C C . ASP A 1 267 ? -20.733 6.954 19.098 1.00 82.50 267 ASP A C 1
ATOM 1974 O O . ASP A 1 267 ? -20.968 5.744 19.090 1.00 82.50 267 ASP A O 1
ATOM 1978 N N . ALA A 1 268 ? -20.322 7.602 18.009 1.00 72.81 268 ALA A N 1
ATOM 1979 C CA . ALA A 1 268 ? -20.145 6.970 16.707 1.00 72.81 268 ALA A CA 1
ATOM 1980 C C . ALA A 1 268 ? -18.923 6.033 16.633 1.00 72.81 268 ALA A C 1
ATOM 1982 O O . ALA A 1 268 ? -18.791 5.296 15.657 1.00 72.81 268 ALA A O 1
ATOM 1983 N N . THR A 1 269 ? -18.038 6.046 17.634 1.00 73.88 269 THR A N 1
ATOM 1984 C CA . THR A 1 269 ? -16.791 5.261 17.651 1.00 73.88 269 THR A CA 1
ATOM 1985 C C . THR A 1 269 ? -16.914 3.903 18.342 1.00 73.88 269 THR A C 1
ATOM 1987 O O . THR A 1 269 ? -15.962 3.126 18.334 1.00 73.88 269 THR A O 1
ATOM 1990 N N . GLY A 1 270 ? -18.089 3.577 18.889 1.00 68.94 270 GLY A N 1
ATOM 1991 C CA . GLY A 1 270 ? -18.342 2.292 19.548 1.00 68.94 270 GLY A CA 1
ATOM 1992 C C . GLY A 1 270 ? -18.855 2.401 20.982 1.00 68.94 270 GLY A C 1
ATOM 1993 O O . GLY A 1 270 ? -19.264 1.387 21.547 1.00 68.94 270 GLY A O 1
ATOM 1994 N N . GLY A 1 271 ? -18.894 3.613 21.543 1.00 75.38 271 GLY A N 1
ATOM 1995 C CA . GLY A 1 271 ? -19.265 3.856 22.934 1.00 75.38 271 GLY A CA 1
ATOM 1996 C C . GLY A 1 271 ? -18.083 3.711 23.883 1.00 75.38 271 GLY A C 1
ATOM 1997 O O . GLY A 1 271 ? -16.920 3.715 23.485 1.00 75.38 271 GLY A O 1
ATOM 1998 N N . GLY A 1 272 ? -18.395 3.545 25.167 1.00 83.00 272 GLY A N 1
ATOM 1999 C CA . GLY A 1 272 ? -17.412 3.152 26.173 1.00 83.00 272 GLY A CA 1
ATOM 2000 C C . GLY A 1 272 ? -17.419 3.997 27.437 1.00 83.00 272 GLY A C 1
ATOM 2001 O O . GLY A 1 272 ? -17.192 3.432 28.506 1.00 83.00 272 GLY A O 1
ATOM 2002 N N . LEU A 1 273 ? -17.714 5.300 27.362 1.00 89.19 273 LEU A N 1
ATOM 2003 C CA . LEU A 1 273 ? -17.679 6.180 28.534 1.00 89.19 273 LEU A CA 1
ATOM 2004 C C . LEU A 1 273 ? -18.689 7.333 28.452 1.00 89.19 273 LEU A C 1
ATOM 2006 O O . LEU A 1 273 ? -18.777 8.035 27.449 1.00 89.19 273 LEU A O 1
ATOM 2010 N N . LEU A 1 274 ? -19.414 7.568 29.548 1.00 92.25 274 LEU A N 1
ATOM 2011 C CA . LEU A 1 274 ? -20.259 8.748 29.751 1.00 92.25 274 LEU A CA 1
ATOM 2012 C C . LEU A 1 274 ? -19.971 9.370 31.115 1.00 92.25 274 LEU A C 1
ATOM 2014 O O . LEU A 1 274 ? -20.137 8.718 32.146 1.00 92.25 274 LEU A O 1
ATOM 2018 N N . THR A 1 275 ? -19.591 10.643 31.124 1.00 92.06 275 THR A N 1
ATOM 2019 C CA . THR A 1 275 ? -19.276 11.380 32.350 1.00 92.06 275 THR A CA 1
ATOM 2020 C C . THR A 1 275 ? -20.504 12.071 32.935 1.00 92.06 275 THR A C 1
ATOM 2022 O O . THR A 1 275 ? -21.257 12.744 32.234 1.00 92.06 275 THR A O 1
ATOM 2025 N N . TRP A 1 276 ? -20.665 11.965 34.251 1.00 92.81 276 TRP A N 1
ATOM 2026 C CA . TRP A 1 276 ? -21.631 12.701 35.053 1.00 92.81 276 TRP A CA 1
ATOM 2027 C C . TRP A 1 276 ? -20.931 13.572 36.096 1.00 92.81 276 TRP A C 1
ATOM 2029 O O . TRP A 1 276 ? -19.975 13.157 36.748 1.00 92.81 276 TRP A O 1
ATOM 2039 N N . ASN A 1 277 ? -21.459 14.778 36.291 1.00 89.50 277 ASN A N 1
ATOM 2040 C CA . ASN A 1 277 ? -20.919 15.796 37.192 1.00 89.50 277 ASN A CA 1
ATOM 2041 C C . ASN A 1 277 ? -21.491 15.746 38.626 1.00 89.50 277 ASN A C 1
ATOM 2043 O O . ASN A 1 277 ? -21.349 16.708 39.382 1.00 89.50 277 ASN A O 1
ATOM 2047 N N . LEU A 1 278 ? -22.198 14.667 38.985 1.00 89.69 278 LEU A N 1
ATOM 2048 C CA . LEU A 1 278 ? -22.881 14.483 40.275 1.00 89.69 278 LEU A CA 1
ATOM 2049 C C . LEU A 1 278 ? -23.928 15.568 40.597 1.00 89.69 278 LEU A C 1
ATOM 2051 O O . LEU A 1 278 ? -24.210 15.849 41.766 1.00 89.69 278 LEU A O 1
ATOM 2055 N N . ARG A 1 279 ? -24.527 16.186 39.573 1.00 90.75 279 ARG A N 1
ATOM 2056 C CA . ARG A 1 279 ? -25.612 17.161 39.746 1.00 90.75 279 ARG A CA 1
ATOM 2057 C C . ARG A 1 279 ? -26.966 16.585 39.363 1.00 90.75 279 ARG A C 1
ATOM 2059 O O . ARG A 1 279 ? -27.092 15.812 38.407 1.00 90.75 279 ARG A O 1
ATOM 2066 N N . ASN A 1 280 ? -27.983 16.988 40.115 1.00 92.44 280 ASN A N 1
ATOM 2067 C CA . ASN A 1 280 ? -29.377 16.722 39.789 1.00 92.44 280 ASN A CA 1
ATOM 2068 C C . ASN A 1 280 ? -29.872 17.653 38.662 1.00 92.44 280 ASN A C 1
ATOM 2070 O O . ASN A 1 280 ? -29.163 18.554 38.209 1.00 92.44 280 ASN A O 1
ATOM 2074 N N . ARG A 1 281 ? -31.122 17.463 38.233 1.00 91.81 281 ARG A N 1
ATOM 2075 C CA . ARG A 1 281 ? -31.775 18.281 37.189 1.00 91.81 281 ARG A CA 1
ATOM 2076 C C . ARG A 1 281 ? -31.906 19.773 37.523 1.00 91.81 281 ARG A C 1
ATOM 2078 O O . ARG A 1 281 ? -32.042 20.573 36.607 1.00 91.81 281 ARG A O 1
ATOM 2085 N N . ASN A 1 282 ? -31.824 20.142 38.801 1.00 91.62 282 ASN A N 1
ATOM 2086 C CA . ASN A 1 282 ? -31.827 21.532 39.269 1.00 91.62 282 ASN A CA 1
ATOM 2087 C C . ASN A 1 282 ? -30.401 22.095 39.414 1.00 91.62 282 ASN A C 1
ATOM 2089 O O . ASN A 1 282 ? -30.201 23.122 40.060 1.00 91.62 282 ASN A O 1
ATOM 2093 N N . ASN A 1 283 ? -29.401 21.413 38.844 1.00 88.25 283 ASN A N 1
ATOM 2094 C CA . ASN A 1 283 ? -27.986 21.777 38.882 1.00 88.25 283 ASN A CA 1
ATOM 2095 C C . ASN A 1 283 ? -27.366 21.816 40.297 1.00 88.25 283 ASN A C 1
ATOM 2097 O O . ASN A 1 283 ? -26.305 22.409 40.510 1.00 88.25 283 ASN A O 1
ATOM 2101 N N . GLN A 1 284 ? -27.993 21.156 41.272 1.00 87.06 284 GLN A N 1
ATOM 2102 C CA . GLN A 1 284 ? -27.484 21.027 42.638 1.00 87.06 284 GLN A CA 1
ATOM 2103 C C . GLN A 1 284 ? -26.706 19.721 42.789 1.00 87.06 284 GLN A C 1
ATOM 2105 O O . GLN A 1 284 ? -27.095 18.696 42.224 1.00 87.06 284 GLN A O 1
ATOM 2110 N N . PHE A 1 285 ? -25.618 19.746 43.561 1.00 88.38 285 PHE A N 1
ATOM 2111 C CA . PHE A 1 285 ? -24.896 18.523 43.902 1.00 88.38 285 PHE A CA 1
ATOM 2112 C C . PHE A 1 285 ? -25.796 17.560 44.670 1.00 88.38 285 PHE A C 1
ATOM 2114 O O . PHE A 1 285 ? -26.559 17.964 45.548 1.00 88.38 285 PHE A O 1
ATOM 2121 N N . VAL A 1 286 ? -25.686 16.279 44.339 1.00 91.00 286 VAL A N 1
ATOM 2122 C CA . VAL A 1 286 ? -26.404 15.225 45.055 1.00 91.00 286 VAL A CA 1
ATOM 2123 C C . VAL A 1 286 ? -25.784 14.991 46.437 1.00 91.00 286 VAL A C 1
ATOM 2125 O O . VAL A 1 286 ? -24.579 15.169 46.634 1.00 91.00 286 VAL A O 1
ATOM 2128 N N . ALA A 1 287 ? -26.613 14.603 47.406 1.00 90.00 287 ALA A N 1
ATOM 2129 C CA . ALA A 1 287 ? -26.158 14.284 48.756 1.00 90.00 287 ALA A CA 1
ATOM 2130 C C . ALA A 1 287 ? -25.386 12.953 48.792 1.00 90.00 287 ALA A C 1
ATOM 2132 O O . ALA A 1 287 ? -25.519 12.119 47.891 1.00 90.00 287 ALA A O 1
ATOM 2133 N N . SER A 1 288 ? -24.619 12.730 49.860 1.00 90.25 288 SER A N 1
ATOM 2134 C CA . SER A 1 288 ? -24.037 11.415 50.140 1.00 90.25 288 SER A CA 1
ATOM 2135 C C . SER A 1 288 ? -25.140 10.368 50.279 1.00 90.25 288 SER A C 1
ATOM 2137 O O . SER A 1 288 ? -26.144 10.608 50.948 1.00 90.25 288 SER A O 1
ATOM 2139 N N . GLY A 1 289 ? -24.965 9.206 49.659 1.00 91.19 289 GLY A N 1
ATOM 2140 C CA . GLY A 1 289 ? -25.955 8.139 49.698 1.00 91.19 289 GLY A CA 1
ATOM 2141 C C . GLY A 1 289 ? -25.777 7.100 48.599 1.00 91.19 289 GLY A C 1
ATOM 2142 O O . GLY A 1 289 ? -24.863 7.176 47.776 1.00 91.19 289 GLY A O 1
ATOM 2143 N N . VAL A 1 290 ? -26.678 6.119 48.604 1.00 93.50 290 VAL A N 1
ATOM 2144 C CA . VAL A 1 290 ? -26.769 5.084 47.571 1.00 93.50 290 VAL A CA 1
ATOM 2145 C C . VAL A 1 290 ? -27.746 5.532 46.489 1.00 93.50 290 VAL A C 1
ATOM 2147 O O . VAL A 1 290 ? -28.856 5.985 46.782 1.00 93.50 290 VAL A O 1
ATOM 2150 N N . TYR A 1 291 ? -27.329 5.360 45.241 1.00 95.62 291 TYR A N 1
ATOM 2151 C CA . TYR A 1 291 ? -28.101 5.677 44.048 1.00 95.62 291 TYR A CA 1
ATOM 2152 C C . TYR A 1 291 ? -28.188 4.456 43.140 1.00 95.62 291 TYR A C 1
ATOM 2154 O O . TYR A 1 291 ? -27.332 3.567 43.164 1.00 95.62 291 TYR A O 1
ATOM 2162 N N . PHE A 1 292 ? -29.223 4.434 42.309 1.00 96.50 292 PHE A N 1
ATOM 2163 C CA . PHE A 1 292 ? -29.411 3.432 41.271 1.00 96.50 292 PHE A CA 1
ATOM 2164 C C . PHE A 1 292 ? -29.304 4.082 39.901 1.00 96.50 292 PHE A C 1
ATOM 2166 O O . PHE A 1 292 ? -29.707 5.230 39.719 1.00 96.50 292 PHE A O 1
ATOM 2173 N N . TYR A 1 293 ? -28.791 3.342 38.927 1.00 97.06 293 TYR A N 1
ATOM 2174 C CA . TYR A 1 293 ? -28.859 3.734 37.528 1.00 97.06 293 TYR A CA 1
ATOM 2175 C C . TYR A 1 293 ? -29.603 2.680 36.718 1.00 97.06 293 TYR A C 1
ATOM 2177 O O . TYR A 1 293 ? -29.483 1.483 36.973 1.00 97.06 293 TYR A O 1
ATOM 2185 N N . HIS A 1 294 ? -30.352 3.143 35.726 1.00 97.25 294 HIS A N 1
ATOM 2186 C CA . HIS A 1 294 ? -31.001 2.329 34.712 1.00 97.25 294 HIS A CA 1
ATOM 2187 C C . HIS A 1 294 ? -30.481 2.766 33.345 1.00 97.25 294 HIS A C 1
ATOM 2189 O O . HIS A 1 294 ? -30.706 3.906 32.933 1.00 97.25 294 HIS A O 1
ATOM 2195 N N . VAL A 1 295 ? -29.765 1.871 32.670 1.00 96.69 295 VAL A N 1
ATOM 2196 C CA . VAL A 1 295 ? -29.309 2.053 31.292 1.00 96.69 295 VAL A CA 1
ATOM 2197 C C . VAL A 1 295 ? -30.275 1.354 30.357 1.00 96.69 295 VAL A C 1
ATOM 2199 O O . VAL A 1 295 ? -30.624 0.200 30.590 1.00 96.69 295 VAL A O 1
ATOM 2202 N N . GLU A 1 296 ? -30.659 2.042 29.293 1.00 95.31 296 GLU A N 1
ATOM 2203 C CA . GLU A 1 296 ? -31.504 1.530 28.221 1.00 95.31 296 GLU A CA 1
ATOM 2204 C C . GLU A 1 296 ? -30.817 1.777 26.876 1.00 95.31 296 GLU A C 1
ATOM 2206 O O . GLU A 1 296 ? -30.421 2.909 26.585 1.00 95.31 296 GLU A O 1
ATOM 2211 N N . ALA A 1 297 ? -30.657 0.720 26.083 1.00 93.19 297 ALA A N 1
ATOM 2212 C CA . ALA A 1 297 ? -30.148 0.782 24.716 1.00 93.19 297 ALA A CA 1
ATOM 2213 C C . ALA A 1 297 ? -31.308 0.886 23.696 1.00 93.19 297 ALA A C 1
ATOM 2215 O O . ALA A 1 297 ? -32.431 0.490 24.017 1.00 93.19 297 ALA A O 1
ATOM 2216 N N . PRO A 1 298 ? -31.066 1.367 22.457 1.00 89.50 298 PRO A N 1
ATOM 2217 C CA . PRO A 1 298 ? -32.104 1.504 21.427 1.00 89.50 298 PRO A CA 1
ATOM 2218 C C . PRO A 1 298 ? -32.821 0.201 21.064 1.00 89.50 298 PRO A C 1
ATOM 2220 O O . PRO A 1 298 ? -33.969 0.225 20.632 1.00 89.50 298 PRO A O 1
ATOM 2223 N N . ASP A 1 299 ? -32.155 -0.939 21.247 1.00 89.12 299 ASP A N 1
ATOM 2224 C CA . ASP A 1 299 ? -32.705 -2.271 20.987 1.00 89.12 299 ASP A CA 1
ATOM 2225 C C . ASP A 1 299 ? -33.530 -2.839 22.158 1.00 89.12 299 ASP A C 1
ATOM 2227 O O . ASP A 1 299 ? -33.862 -4.026 22.172 1.00 89.12 299 ASP A O 1
ATOM 2231 N N . GLY A 1 300 ? -33.851 -2.002 23.150 1.00 90.00 300 GLY A N 1
ATOM 2232 C CA . GLY A 1 300 ? -34.698 -2.336 24.292 1.00 90.00 300 GLY A CA 1
ATOM 2233 C C . GLY A 1 300 ? -33.996 -3.119 25.401 1.00 90.00 300 GLY A C 1
ATOM 2234 O O . GLY A 1 300 ? -34.626 -3.432 26.413 1.00 90.00 300 GLY A O 1
ATOM 2235 N N . LYS A 1 301 ? -32.702 -3.441 25.264 1.00 93.38 301 LYS A N 1
ATOM 2236 C CA . LYS A 1 301 ? -31.948 -4.070 26.355 1.00 93.38 301 LYS A CA 1
ATOM 2237 C C . LYS A 1 301 ? -31.704 -3.068 27.472 1.00 93.38 301 LYS A C 1
ATOM 2239 O O . LYS A 1 301 ? -31.364 -1.908 27.230 1.00 93.38 301 LYS A O 1
ATOM 2244 N N . THR A 1 302 ? -31.819 -3.542 28.708 1.00 95.19 302 THR A N 1
ATOM 2245 C CA . THR A 1 302 ? -31.667 -2.702 29.893 1.00 95.19 302 THR A CA 1
ATOM 2246 C C . THR A 1 302 ? -30.687 -3.284 30.903 1.00 95.19 302 THR A C 1
ATOM 2248 O O . THR A 1 302 ? -30.472 -4.495 30.982 1.00 95.19 302 THR A O 1
ATOM 2251 N N . LYS A 1 303 ? -30.072 -2.402 31.695 1.00 95.12 303 LYS A N 1
ATOM 2252 C CA . LYS A 1 303 ? -29.233 -2.761 32.842 1.00 95.12 303 LYS A CA 1
ATOM 2253 C C . LYS A 1 303 ? -29.557 -1.854 34.014 1.00 95.12 303 LYS A C 1
ATOM 2255 O O . LYS A 1 303 ? -29.500 -0.635 33.890 1.00 95.12 303 LYS A O 1
ATOM 2260 N N . ILE A 1 304 ? -29.816 -2.454 35.170 1.00 96.19 304 ILE A N 1
ATOM 2261 C CA . ILE A 1 304 ? -29.897 -1.734 36.442 1.00 96.19 304 ILE A CA 1
ATOM 2262 C C . ILE A 1 304 ? -28.618 -1.995 37.233 1.00 96.19 304 ILE A C 1
ATOM 2264 O O . ILE A 1 304 ? -28.131 -3.129 37.294 1.00 96.19 304 ILE A O 1
ATOM 2268 N N . GLY A 1 305 ? -28.065 -0.958 37.846 1.00 95.06 305 GLY A N 1
ATOM 2269 C CA . GLY A 1 305 ? -26.998 -1.089 38.829 1.00 95.06 305 GLY A CA 1
ATOM 2270 C C . GLY A 1 305 ? -27.120 -0.060 39.940 1.00 95.06 305 GLY A C 1
ATOM 2271 O O . GLY A 1 305 ? -28.042 0.754 39.960 1.00 95.06 305 GLY A O 1
ATOM 2272 N N . ARG A 1 306 ? -26.190 -0.132 40.887 1.00 94.94 306 ARG A N 1
ATOM 2273 C CA . ARG A 1 306 ? -26.108 0.762 42.042 1.00 94.94 306 ARG A CA 1
ATOM 2274 C C . ARG A 1 306 ? -24.716 1.361 42.126 1.00 94.94 306 ARG A C 1
ATOM 2276 O O . ARG A 1 306 ? -23.781 0.746 41.628 1.00 94.94 306 ARG A O 1
ATOM 2283 N N . PHE A 1 307 ? -24.611 2.504 42.783 1.00 93.31 307 PHE A N 1
ATOM 2284 C CA . PHE A 1 307 ? -23.344 3.127 43.143 1.00 93.31 307 PHE A CA 1
ATOM 2285 C C . PHE A 1 307 ? -23.524 3.968 44.403 1.00 93.31 307 PHE A C 1
ATOM 2287 O O . PHE A 1 307 ? -24.645 4.364 44.748 1.00 93.31 307 PHE A O 1
ATOM 2294 N N . THR A 1 308 ? -22.424 4.241 45.092 1.00 92.00 308 THR A N 1
ATOM 2295 C CA . THR A 1 308 ? -22.446 5.032 46.327 1.00 92.00 308 THR A CA 1
ATOM 2296 C C . THR A 1 308 ? -21.673 6.329 46.144 1.00 92.00 308 THR A C 1
ATOM 2298 O O . THR A 1 308 ? -20.550 6.328 45.647 1.00 92.00 308 THR A O 1
ATOM 2301 N N . VAL A 1 309 ? -22.259 7.439 46.590 1.00 89.25 309 VAL A N 1
ATOM 2302 C CA . VAL A 1 309 ? -21.605 8.750 46.659 1.00 89.25 309 VAL A CA 1
ATOM 2303 C C . VAL A 1 309 ? -21.308 9.064 48.118 1.00 89.25 309 VAL A C 1
ATOM 2305 O O . VAL A 1 309 ? -22.221 9.082 48.942 1.00 89.25 309 VAL A O 1
ATOM 2308 N N . VAL A 1 310 ? -20.049 9.350 48.441 1.00 85.88 310 VAL A N 1
ATOM 2309 C CA . VAL A 1 310 ? -19.636 9.818 49.769 1.00 85.88 310 VAL A CA 1
ATOM 2310 C C . VAL A 1 310 ? -19.052 11.215 49.624 1.00 85.88 310 VAL A C 1
ATOM 2312 O O . VAL A 1 310 ? -17.899 11.387 49.243 1.00 85.88 310 VAL A O 1
ATOM 2315 N N . ASN A 1 311 ? -19.867 12.226 49.913 1.00 75.38 311 ASN A N 1
ATOM 2316 C CA . ASN A 1 311 ? -19.448 13.617 49.993 1.00 75.38 311 ASN A CA 1
ATOM 2317 C C . ASN A 1 311 ? -18.971 13.930 51.422 1.00 75.38 311 ASN A C 1
ATOM 2319 O O . ASN A 1 311 ? -19.712 13.682 52.376 1.00 75.38 311 ASN A O 1
ATOM 2323 N N . PHE A 1 312 ? -17.767 14.485 51.578 1.00 61.88 312 PHE A N 1
ATOM 2324 C CA . PHE A 1 312 ? -17.359 15.081 52.849 1.00 61.88 312 PHE A CA 1
ATOM 2325 C C . PHE A 1 312 ? -18.110 16.404 53.018 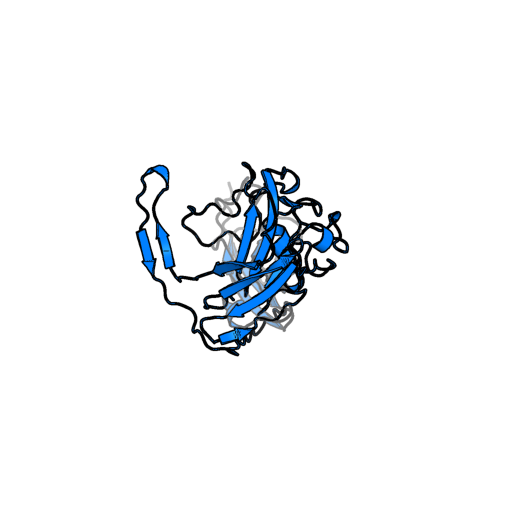1.00 61.88 312 PHE A C 1
ATOM 2327 O O . PHE A 1 312 ? -17.968 17.314 52.200 1.00 61.88 312 PHE A O 1
ATOM 2334 N N . ALA A 1 313 ? -18.947 16.487 54.049 1.00 49.66 313 ALA A N 1
ATOM 2335 C CA . ALA A 1 313 ? -19.378 17.772 54.575 1.00 49.66 313 ALA A CA 1
ATOM 2336 C C . ALA A 1 313 ? -18.230 18.319 55.448 1.00 49.66 313 ALA A C 1
ATOM 2338 O O . ALA A 1 313 ? -17.674 17.528 56.216 1.00 49.66 313 ALA A O 1
ATOM 2339 N N . PRO A 1 314 ? -17.824 19.593 55.302 1.00 45.62 314 PRO A N 1
ATOM 2340 C CA . PRO A 1 314 ? -16.996 20.250 56.309 1.00 45.62 314 PRO A CA 1
ATOM 2341 C C . PRO A 1 314 ? -17.727 20.346 57.655 1.00 45.62 314 PRO A C 1
ATOM 2343 O O . PRO A 1 314 ? -18.981 20.392 57.649 1.00 45.62 314 PRO A O 1
#